Protein AF-A0A0A9G7K7-F1 (afdb_monomer_lite)

Secondary structure (DSSP, 8-state):
-EEEEEEESSPPPTT-S---S--EEEEEEEEEEEEE-TT-EEEEETTTEEEEES-SEEEEEEEEEE----TTS-TTT----HHHHHHHHHHHHHTS-HHHHHHHHHHHHHHHHTT-----S----S--TT----------HHHHHHHTTTS--HHHHHHHHHHHHHHHHHH--TTSGGG--S----TTSSSSSSS---

pLDDT: mean 78.79, std 21.64, range [31.09, 97.94]

Radius of gyration: 24.76 Å; chains: 1; 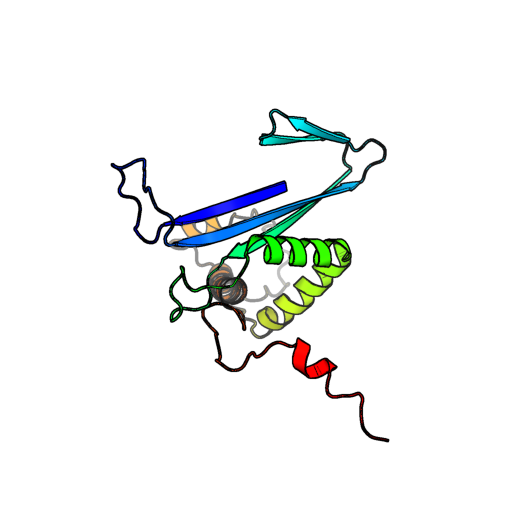bounding box: 72×66×53 Å

Organism: Arundo donax (NCBI:txid35708)

Structure (mmCIF, N/CA/C/O backbone):
data_AF-A0A0A9G7K7-F1
#
_entry.id   AF-A0A0A9G7K7-F1
#
loop_
_atom_site.group_PDB
_atom_site.id
_atom_site.type_symbol
_atom_site.label_atom_id
_atom_site.label_alt_id
_atom_site.label_comp_id
_atom_site.label_asym_id
_atom_site.label_entity_id
_atom_site.label_seq_id
_atom_site.pdbx_PDB_ins_code
_atom_site.Cartn_x
_atom_site.Cartn_y
_atom_site.Cartn_z
_atom_site.occupancy
_atom_site.B_iso_or_equiv
_atom_site.auth_seq_id
_atom_site.auth_comp_id
_atom_site.auth_asym_id
_atom_site.auth_atom_id
_atom_site.pdbx_PDB_model_num
ATOM 1 N N . MET A 1 1 ? 9.485 5.117 -15.801 1.00 77.81 1 MET A N 1
ATOM 2 C CA . MET A 1 1 ? 10.389 6.094 -15.145 1.00 77.81 1 MET A CA 1
ATOM 3 C C . MET A 1 1 ? 10.927 5.450 -13.879 1.00 77.81 1 MET A C 1
ATOM 5 O O . MET A 1 1 ? 10.185 4.690 -13.263 1.00 77.81 1 MET A O 1
ATOM 9 N N . ILE A 1 2 ? 12.184 5.716 -13.533 1.00 87.31 2 ILE A N 1
ATOM 10 C CA . ILE A 1 2 ? 12.845 5.189 -12.334 1.00 87.31 2 ILE A CA 1
ATOM 11 C C . ILE A 1 2 ? 13.352 6.384 -11.529 1.00 87.31 2 ILE A C 1
ATOM 13 O O . ILE A 1 2 ? 13.854 7.343 -12.112 1.00 87.31 2 ILE A O 1
ATOM 17 N N . MET A 1 3 ? 13.176 6.327 -10.217 1.00 89.38 3 MET A N 1
ATOM 18 C CA . MET A 1 3 ? 13.778 7.226 -9.244 1.00 89.38 3 MET A CA 1
ATOM 19 C C . MET A 1 3 ? 14.819 6.427 -8.468 1.00 89.38 3 MET A C 1
ATOM 21 O O . MET A 1 3 ? 14.530 5.315 -8.037 1.00 89.38 3 MET A O 1
ATOM 25 N N . GLU A 1 4 ? 16.007 6.989 -8.290 1.00 91.94 4 GLU A N 1
ATOM 26 C CA . GLU A 1 4 ? 17.113 6.367 -7.564 1.00 91.94 4 GLU A CA 1
ATOM 27 C C . GLU A 1 4 ? 17.639 7.360 -6.533 1.00 91.94 4 GLU A C 1
ATOM 29 O O . GLU A 1 4 ? 17.581 8.574 -6.739 1.00 91.94 4 GLU A O 1
ATOM 34 N N . GLY A 1 5 ? 18.153 6.847 -5.424 1.00 88.69 5 GLY A N 1
ATOM 35 C CA . GLY A 1 5 ? 18.768 7.673 -4.402 1.00 88.69 5 GLY A CA 1
ATOM 36 C C . GLY A 1 5 ? 19.569 6.849 -3.410 1.00 88.69 5 GLY A C 1
ATOM 37 O O . GLY A 1 5 ? 19.603 5.620 -3.460 1.00 88.69 5 GLY A O 1
ATOM 38 N N . THR A 1 6 ? 20.257 7.545 -2.512 1.00 88.44 6 THR A N 1
ATOM 39 C CA . THR A 1 6 ? 20.998 6.930 -1.409 1.00 88.44 6 THR A CA 1
ATOM 40 C C . THR A 1 6 ? 20.598 7.623 -0.119 1.00 88.44 6 THR A C 1
ATOM 42 O O . THR A 1 6 ? 20.678 8.846 -0.019 1.00 88.44 6 THR A O 1
ATOM 45 N N . CYS A 1 7 ? 20.149 6.847 0.861 1.00 85.06 7 CYS A N 1
ATOM 46 C CA . CYS A 1 7 ? 19.937 7.322 2.219 1.00 85.06 7 CYS A CA 1
ATOM 47 C C . CYS A 1 7 ? 21.301 7.392 2.915 1.00 85.06 7 CYS A C 1
ATOM 49 O O . CYS A 1 7 ? 21.931 6.344 3.065 1.00 85.06 7 CYS A O 1
ATOM 51 N N . PRO A 1 8 ? 21.778 8.579 3.327 1.00 80.81 8 PRO A N 1
ATOM 52 C CA . PRO A 1 8 ? 23.077 8.705 3.974 1.00 80.81 8 PRO A CA 1
ATOM 53 C C . PRO A 1 8 ? 23.091 7.967 5.318 1.00 80.81 8 PRO A C 1
ATOM 55 O O . PRO A 1 8 ? 22.095 7.941 6.039 1.00 80.81 8 PRO A O 1
ATOM 58 N N . SER A 1 9 ? 24.239 7.382 5.663 1.00 69.44 9 SER A N 1
ATOM 59 C CA . SER A 1 9 ? 24.476 6.718 6.957 1.00 69.44 9 SER A CA 1
ATOM 60 C C . SER A 1 9 ? 24.357 7.662 8.156 1.00 69.44 9 SER A C 1
ATOM 62 O O . SER A 1 9 ? 24.043 7.223 9.260 1.00 69.44 9 SER A O 1
ATOM 64 N N . GLN A 1 10 ? 24.579 8.959 7.947 1.00 70.38 10 GLN A N 1
ATOM 65 C CA . GLN A 1 10 ? 24.392 9.990 8.958 1.00 70.38 10 GLN A CA 1
ATOM 66 C C . GLN A 1 10 ? 23.113 10.770 8.674 1.00 70.38 10 GLN A C 1
ATOM 68 O O . GLN A 1 10 ? 22.842 11.158 7.536 1.00 70.38 10 GLN A O 1
ATOM 73 N N . ARG A 1 11 ? 22.330 11.032 9.726 1.00 66.44 11 ARG A N 1
ATOM 74 C CA . ARG A 1 11 ? 21.148 11.889 9.627 1.00 66.44 11 ARG A CA 1
ATOM 75 C C . ARG A 1 11 ? 21.596 13.289 9.183 1.00 66.44 11 ARG A C 1
ATOM 77 O O . ARG A 1 11 ? 22.405 13.887 9.895 1.00 66.44 11 ARG A O 1
ATOM 84 N N . PRO A 1 12 ? 21.072 13.835 8.072 1.00 60.75 12 PRO A N 1
ATOM 85 C CA . PRO A 1 12 ? 21.389 15.199 7.674 1.00 60.75 12 PRO A CA 1
ATOM 86 C C . PRO A 1 12 ? 21.006 16.158 8.804 1.00 60.75 12 PRO A C 1
ATOM 88 O O . PRO A 1 12 ? 19.874 16.130 9.294 1.00 60.75 12 PRO A O 1
ATOM 91 N N . THR A 1 13 ? 21.952 16.980 9.255 1.00 59.62 13 THR A N 1
ATOM 92 C CA . THR A 1 13 ? 21.635 18.079 10.171 1.00 59.62 13 THR A CA 1
ATOM 93 C C . THR A 1 13 ? 21.066 19.235 9.353 1.00 59.62 13 THR A C 1
ATOM 95 O O . THR A 1 13 ? 21.497 19.469 8.227 1.00 59.62 13 THR A O 1
ATOM 98 N N . LEU A 1 14 ? 20.110 19.987 9.910 1.00 58.19 14 LEU A N 1
ATOM 99 C CA . LEU A 1 14 ? 19.403 21.090 9.229 1.00 58.19 14 LEU A CA 1
ATOM 100 C C . LEU A 1 14 ? 20.315 22.237 8.718 1.00 58.19 14 LEU A C 1
ATOM 102 O O . LEU A 1 14 ? 19.804 23.219 8.194 1.00 58.19 14 LEU A O 1
ATOM 106 N N . LYS A 1 15 ? 21.643 22.158 8.898 1.00 54.34 15 LYS A N 1
ATOM 107 C CA . LYS A 1 15 ? 22.620 23.213 8.577 1.00 54.34 15 LYS A CA 1
ATOM 108 C C . LYS A 1 15 ? 23.713 22.815 7.577 1.00 54.34 15 LYS A C 1
ATOM 110 O O . LYS A 1 15 ? 24.582 23.640 7.312 1.00 54.34 15 LYS A O 1
ATOM 115 N N . GLN A 1 16 ? 23.699 21.607 7.017 1.00 51.50 16 GLN A N 1
ATOM 116 C CA . GLN A 1 16 ? 24.646 21.234 5.962 1.00 51.50 16 GLN A CA 1
ATOM 117 C C . GLN A 1 16 ? 23.926 20.627 4.760 1.00 51.50 16 GLN A C 1
ATOM 119 O O . GLN A 1 16 ? 23.599 19.442 4.744 1.00 51.50 16 GLN A O 1
ATOM 124 N N . ASP A 1 17 ? 23.743 21.456 3.732 1.00 49.53 17 ASP A N 1
ATOM 125 C CA . ASP A 1 17 ? 23.621 20.980 2.360 1.00 49.53 17 ASP A CA 1
ATOM 126 C C . ASP A 1 17 ? 25.002 20.498 1.913 1.00 49.53 17 ASP A C 1
ATOM 128 O O . ASP A 1 17 ? 25.931 21.287 1.746 1.00 49.53 17 ASP A O 1
ATOM 132 N N . GLY A 1 18 ? 25.144 19.183 1.763 1.00 51.69 18 GLY A N 1
ATOM 133 C CA . GLY A 1 18 ? 26.350 18.576 1.206 1.00 51.69 18 GLY A CA 1
ATOM 134 C C . GLY A 1 18 ? 26.937 17.459 2.057 1.00 51.69 18 GLY A C 1
ATOM 135 O O . GLY A 1 18 ? 28.091 17.535 2.469 1.00 51.69 18 GLY A O 1
ATOM 136 N N . ALA A 1 19 ? 26.185 16.375 2.261 1.00 45.75 19 ALA A N 1
ATOM 137 C CA . ALA A 1 19 ? 26.796 15.097 2.616 1.00 45.75 19 ALA A CA 1
ATOM 138 C C . ALA A 1 19 ? 27.491 14.523 1.368 1.00 45.75 19 ALA A C 1
ATOM 140 O O . ALA A 1 19 ? 26.906 13.775 0.585 1.00 45.75 19 ALA A O 1
ATOM 141 N N . SER A 1 20 ? 28.738 14.938 1.153 1.00 47.97 20 SER A N 1
ATOM 142 C CA . SER A 1 20 ? 29.645 14.317 0.190 1.00 47.97 20 SER A CA 1
ATOM 143 C C . SER A 1 20 ? 30.079 12.945 0.717 1.00 47.97 20 SER A C 1
ATOM 145 O O . SER A 1 20 ? 30.589 12.854 1.831 1.00 47.97 20 SER A O 1
ATOM 147 N N . GLY A 1 21 ? 29.891 11.888 -0.082 1.00 52.34 21 GLY A N 1
ATOM 148 C CA . GLY A 1 21 ? 30.570 10.600 0.121 1.00 52.34 21 GLY A CA 1
ATOM 149 C C . GLY A 1 21 ? 29.703 9.412 0.557 1.00 52.34 21 GLY A C 1
ATOM 150 O O . GLY A 1 21 ? 29.847 8.905 1.660 1.00 52.34 21 GLY A O 1
ATOM 151 N N . ALA A 1 22 ? 28.832 8.942 -0.340 1.00 58.91 22 ALA A N 1
ATOM 152 C CA . ALA A 1 22 ? 28.686 7.531 -0.742 1.00 58.91 22 ALA A CA 1
ATOM 153 C C . ALA A 1 22 ? 28.753 6.386 0.306 1.00 58.91 22 ALA A C 1
ATOM 155 O O . ALA A 1 22 ? 29.226 5.304 -0.030 1.00 58.91 22 ALA A O 1
ATOM 156 N N . ALA A 1 23 ? 28.240 6.551 1.526 1.00 69.75 23 ALA A N 1
ATOM 157 C CA . ALA A 1 23 ? 28.072 5.438 2.465 1.00 69.75 23 ALA A CA 1
ATOM 158 C C . ALA A 1 23 ? 26.659 5.424 3.048 1.00 69.75 23 ALA A C 1
ATOM 160 O O . ALA A 1 23 ? 26.319 6.245 3.903 1.00 69.75 23 ALA A O 1
ATOM 161 N N . GLY A 1 24 ? 25.818 4.512 2.562 1.00 83.44 24 GLY A N 1
ATOM 162 C CA . GLY A 1 24 ? 24.440 4.385 3.013 1.00 83.44 24 GLY A CA 1
ATOM 163 C C . GLY A 1 24 ? 23.597 3.451 2.148 1.00 83.44 24 GLY A C 1
ATOM 164 O O . GLY A 1 24 ? 24.072 2.904 1.154 1.00 83.44 24 GLY A O 1
ATOM 165 N N . ILE A 1 25 ? 22.341 3.252 2.545 1.00 90.00 25 ILE A N 1
ATOM 166 C CA . ILE A 1 25 ? 21.419 2.346 1.854 1.00 90.00 25 ILE A CA 1
ATOM 167 C C . ILE A 1 25 ? 20.969 2.991 0.544 1.00 90.00 25 ILE A C 1
ATOM 169 O O . ILE A 1 25 ? 20.374 4.071 0.539 1.00 90.00 25 ILE A O 1
ATOM 173 N N . LYS A 1 26 ? 21.224 2.321 -0.577 1.00 93.56 26 LYS A N 1
ATOM 174 C CA . LYS A 1 26 ? 20.703 2.717 -1.886 1.00 93.56 26 LYS A CA 1
ATOM 175 C C . LYS A 1 26 ? 19.233 2.325 -1.975 1.00 93.56 26 LYS A C 1
ATOM 177 O O . LYS A 1 26 ? 18.826 1.307 -1.420 1.00 93.56 26 LYS A O 1
ATOM 182 N N . PHE A 1 27 ? 18.438 3.096 -2.700 1.00 94.69 27 PHE A N 1
ATOM 183 C CA . PHE A 1 27 ? 17.051 2.758 -2.991 1.00 94.69 27 PHE A CA 1
ATOM 184 C C . PHE A 1 27 ? 16.700 3.107 -4.430 1.00 94.69 27 PHE A C 1
ATOM 186 O O . PHE A 1 27 ? 17.271 4.020 -5.031 1.00 94.69 27 PHE A O 1
ATOM 193 N N . ALA A 1 28 ? 15.727 2.384 -4.969 1.00 96.62 28 ALA A N 1
ATOM 194 C CA . ALA A 1 28 ? 15.137 2.686 -6.256 1.00 96.62 28 ALA A CA 1
ATOM 195 C C . ALA A 1 28 ? 13.628 2.464 -6.206 1.00 96.62 28 ALA A C 1
ATOM 197 O O . ALA A 1 28 ? 13.143 1.537 -5.559 1.00 96.62 28 ALA A O 1
ATOM 198 N N . ALA A 1 29 ? 12.892 3.307 -6.921 1.00 96.06 29 ALA A N 1
ATOM 199 C CA . ALA A 1 29 ? 11.474 3.140 -7.177 1.00 96.06 29 ALA A CA 1
ATOM 200 C C . ALA A 1 29 ? 11.224 3.191 -8.684 1.00 96.06 29 ALA A C 1
ATOM 202 O O . ALA A 1 29 ? 11.600 4.149 -9.362 1.00 96.06 29 ALA A O 1
ATOM 203 N N . ALA A 1 30 ? 10.574 2.167 -9.224 1.00 95.31 30 ALA A N 1
ATOM 204 C CA . ALA A 1 30 ? 10.197 2.101 -10.623 1.00 95.31 30 ALA A CA 1
ATOM 205 C C . ALA A 1 30 ? 8.682 2.262 -10.755 1.00 95.31 30 ALA A C 1
ATOM 207 O O . ALA A 1 30 ? 7.901 1.695 -9.991 1.00 95.31 30 ALA A O 1
ATOM 208 N N . ARG A 1 31 ? 8.255 3.041 -11.753 1.00 93.19 31 ARG A N 1
ATOM 209 C CA . ARG A 1 31 ? 6.834 3.213 -12.067 1.00 93.19 31 ARG A CA 1
ATOM 210 C C . ARG A 1 31 ? 6.509 2.891 -13.514 1.00 93.19 31 ARG A C 1
ATOM 212 O O . ARG A 1 31 ? 7.270 3.239 -14.429 1.00 93.19 31 ARG A O 1
ATOM 219 N N . SER A 1 32 ? 5.333 2.304 -13.717 1.00 91.94 32 SER A N 1
ATOM 220 C CA . SER A 1 32 ? 4.707 2.149 -15.031 1.00 91.94 32 SER A CA 1
ATOM 221 C C . SER A 1 32 ? 3.258 2.606 -15.010 1.00 91.94 32 SER A C 1
ATOM 223 O O . SER A 1 32 ? 2.596 2.536 -13.977 1.00 91.94 32 SER A O 1
ATOM 225 N N . LEU A 1 33 ? 2.805 3.069 -16.167 1.00 91.06 33 LEU A N 1
ATOM 226 C CA . LEU A 1 33 ? 1.460 3.554 -16.395 1.00 91.06 33 LEU A CA 1
ATOM 227 C C . LEU A 1 33 ? 0.840 2.712 -17.506 1.00 91.06 33 LEU A C 1
ATOM 229 O O . LEU A 1 33 ? 1.449 2.557 -18.563 1.00 91.06 33 LEU A O 1
ATOM 233 N N . GLN A 1 34 ? -0.339 2.164 -17.251 1.00 91.06 34 GLN A N 1
ATOM 234 C CA . GLN A 1 34 ? -1.217 1.600 -18.271 1.00 91.06 34 GLN A CA 1
ATOM 235 C C . GLN A 1 34 ? -2.485 2.451 -18.292 1.00 91.06 34 GLN A C 1
ATOM 237 O O . GLN A 1 34 ? -2.919 2.932 -17.248 1.00 91.06 34 GLN A O 1
ATOM 242 N N . MET A 1 35 ? -3.054 2.662 -19.466 1.00 92.56 35 MET A N 1
ATOM 243 C CA . MET A 1 35 ? -4.282 3.428 -19.639 1.00 92.56 35 MET A CA 1
ATOM 244 C C . MET A 1 35 ? -5.120 2.792 -20.735 1.00 92.56 35 MET A C 1
ATOM 246 O O . MET A 1 35 ? -4.579 2.087 -21.590 1.00 92.56 35 MET A O 1
ATOM 250 N N . GLY A 1 36 ? -6.421 3.042 -20.695 1.00 90.94 36 GLY A N 1
ATOM 251 C CA . GLY A 1 36 ? -7.341 2.660 -21.756 1.00 90.94 36 GLY A CA 1
ATOM 252 C C . GLY A 1 36 ? -8.282 3.802 -22.106 1.00 90.94 36 GLY A C 1
ATOM 253 O O . GLY A 1 36 ? -8.471 4.725 -21.317 1.00 90.94 36 GLY A O 1
ATOM 254 N N . GLY A 1 37 ? -8.827 3.720 -23.312 1.00 89.19 37 GLY A N 1
ATOM 255 C CA . GLY A 1 37 ? -9.643 4.749 -23.949 1.00 89.19 37 GLY A CA 1
ATOM 256 C C . GLY A 1 37 ? -9.218 4.907 -25.404 1.00 89.19 37 GLY A C 1
ATOM 257 O O . GLY A 1 37 ? -8.030 4.818 -25.715 1.00 89.19 37 GLY A O 1
ATOM 258 N N . ALA A 1 38 ? -10.178 5.084 -26.312 1.00 88.50 38 ALA A N 1
ATOM 259 C CA . ALA A 1 38 ? -9.909 5.127 -27.754 1.00 88.50 38 ALA A CA 1
ATOM 260 C C . ALA A 1 38 ? -8.997 6.300 -28.160 1.00 88.50 38 ALA A C 1
ATOM 262 O O . ALA A 1 38 ? -8.237 6.195 -29.119 1.00 88.50 38 ALA A O 1
ATOM 263 N N . THR A 1 39 ? -9.065 7.400 -27.411 1.00 91.94 39 THR A N 1
ATOM 264 C CA . THR A 1 39 ? -8.303 8.637 -27.629 1.00 91.94 39 THR A CA 1
ATOM 265 C C . THR A 1 39 ? -7.290 8.907 -26.515 1.00 91.94 39 THR A C 1
ATOM 267 O O . THR A 1 39 ? -6.712 9.991 -26.468 1.00 91.94 39 THR A O 1
ATOM 270 N N . ALA A 1 40 ? -7.049 7.930 -25.632 1.00 90.81 40 ALA A N 1
ATOM 271 C CA . ALA A 1 40 ? -6.169 8.098 -24.484 1.00 90.81 40 ALA A CA 1
ATOM 272 C C . ALA A 1 40 ? -4.747 8.454 -24.935 1.00 90.81 40 ALA A C 1
ATOM 274 O O . ALA A 1 40 ? -4.118 7.731 -25.713 1.00 90.81 40 ALA A O 1
ATOM 275 N N . SER A 1 41 ? -4.221 9.560 -24.417 1.00 89.94 41 SER A N 1
ATOM 276 C CA . SER A 1 41 ? -2.879 10.030 -24.742 1.00 89.94 41 SER A CA 1
ATOM 277 C C . SER A 1 41 ? -2.111 10.447 -23.492 1.00 89.94 41 SER A C 1
ATOM 279 O O . SER A 1 41 ? -2.673 10.789 -22.451 1.00 89.94 41 SER A O 1
ATOM 281 N N . THR A 1 42 ? -0.782 10.375 -23.580 1.00 89.94 42 THR A N 1
ATOM 282 C CA . THR A 1 42 ? 0.118 10.762 -22.493 1.00 89.94 42 THR A CA 1
ATOM 283 C C . THR A 1 42 ? 1.165 11.736 -23.000 1.00 89.94 42 THR A C 1
ATOM 285 O O . THR A 1 42 ? 1.902 11.437 -23.936 1.00 89.94 42 THR A O 1
ATOM 288 N N . THR A 1 43 ? 1.299 12.870 -22.318 1.00 89.00 43 THR A N 1
ATOM 289 C CA . THR A 1 43 ? 2.314 13.883 -22.615 1.00 89.00 43 THR A CA 1
ATOM 290 C C . THR A 1 43 ? 3.231 14.060 -21.413 1.00 89.00 43 THR A C 1
ATOM 292 O O . THR A 1 43 ? 2.782 14.293 -20.290 1.00 89.00 43 THR A O 1
ATOM 295 N N . VAL A 1 44 ? 4.543 13.957 -21.626 1.00 85.56 44 VAL A N 1
ATOM 296 C CA . VAL A 1 44 ? 5.532 14.275 -20.589 1.00 85.56 44 VAL A CA 1
ATOM 297 C C . VAL A 1 44 ? 5.832 15.769 -20.655 1.00 85.56 44 VAL A C 1
ATOM 299 O O . VAL A 1 44 ? 6.316 16.266 -21.666 1.00 85.56 44 VAL A O 1
ATOM 302 N N . LEU A 1 45 ? 5.546 16.485 -19.571 1.00 84.56 45 LEU A N 1
ATOM 303 C CA . LEU A 1 45 ? 5.777 17.921 -19.443 1.00 84.56 45 LEU A CA 1
ATOM 304 C C . LEU A 1 45 ? 7.044 18.166 -18.614 1.00 84.56 45 LEU A C 1
ATOM 306 O O . LEU A 1 45 ? 7.161 17.694 -17.476 1.00 84.56 45 LEU A O 1
ATOM 310 N N . ASN A 1 46 ? 7.982 18.933 -19.176 1.00 81.06 46 ASN A N 1
ATOM 311 C CA . ASN A 1 46 ? 9.213 19.399 -18.521 1.00 81.06 46 ASN A CA 1
ATOM 312 C C . ASN A 1 46 ? 10.038 18.282 -17.850 1.00 81.06 46 ASN A C 1
ATOM 314 O O . ASN A 1 46 ? 10.656 18.508 -16.815 1.00 81.06 46 ASN A O 1
ATOM 318 N N . ASN A 1 47 ? 9.997 17.056 -18.386 1.00 75.19 47 ASN A N 1
ATOM 319 C CA . ASN A 1 47 ? 10.663 15.858 -17.847 1.00 75.19 47 ASN A CA 1
ATOM 320 C C . ASN A 1 47 ? 10.340 15.504 -16.378 1.00 75.19 47 ASN A C 1
ATOM 322 O O . ASN A 1 47 ? 10.979 14.626 -15.800 1.00 75.19 47 ASN A O 1
ATOM 326 N N . GLN A 1 48 ? 9.333 16.138 -15.773 1.00 77.38 48 GLN A N 1
ATOM 327 C CA . GLN A 1 48 ? 8.992 15.978 -14.352 1.00 77.38 48 GLN A CA 1
ATOM 328 C C . GLN A 1 48 ? 7.517 15.643 -14.137 1.00 77.38 48 GLN A C 1
ATOM 330 O O . GLN A 1 48 ? 7.172 14.934 -13.189 1.00 77.38 48 GLN A O 1
ATOM 335 N N . LYS A 1 49 ? 6.638 16.115 -15.025 1.00 83.81 49 LYS A N 1
ATOM 336 C CA . LYS A 1 49 ? 5.193 15.909 -14.940 1.00 83.81 49 LYS A CA 1
ATOM 337 C C . LYS A 1 49 ? 4.726 15.018 -16.083 1.00 83.81 49 LYS A C 1
ATOM 339 O O . LYS A 1 49 ? 5.282 15.038 -17.176 1.00 83.81 49 LYS A O 1
ATOM 344 N N . MET A 1 50 ? 3.702 14.224 -15.818 1.00 86.19 50 MET A N 1
ATOM 345 C CA . MET A 1 50 ? 3.038 13.396 -16.816 1.00 86.19 50 MET A CA 1
ATOM 346 C C . MET A 1 50 ? 1.580 13.822 -16.846 1.00 86.19 50 MET A C 1
ATOM 348 O O . MET A 1 50 ? 0.915 13.804 -15.813 1.00 86.19 50 MET A O 1
ATOM 352 N N . ARG A 1 51 ? 1.131 14.262 -18.014 1.00 90.25 51 ARG A N 1
ATOM 353 C CA . ARG A 1 51 ? -0.251 14.618 -18.295 1.00 90.25 51 ARG A CA 1
ATOM 354 C C . ARG A 1 51 ? -0.894 13.452 -19.035 1.00 90.25 51 ARG A C 1
ATOM 356 O O . ARG A 1 51 ? -0.274 12.894 -19.937 1.00 90.25 51 ARG A O 1
ATOM 363 N N . ILE A 1 52 ? -2.092 13.080 -18.607 1.00 92.06 52 ILE A N 1
ATOM 364 C CA . ILE A 1 52 ? -2.905 12.030 -19.216 1.00 92.06 52 ILE A CA 1
ATOM 365 C C . ILE A 1 52 ? -4.175 12.721 -19.697 1.00 92.06 52 ILE A C 1
ATOM 367 O O . ILE A 1 52 ? -4.822 13.397 -18.898 1.00 92.06 52 ILE A O 1
ATOM 371 N N . ASP A 1 53 ? -4.494 12.572 -20.975 1.00 93.75 53 ASP A N 1
ATOM 372 C CA . ASP A 1 53 ? -5.666 13.168 -21.610 1.00 93.75 53 ASP A CA 1
ATOM 373 C C . ASP A 1 53 ? -6.556 12.051 -22.184 1.00 93.75 53 ASP A C 1
ATOM 375 O O . ASP A 1 53 ? -6.047 11.035 -22.663 1.00 93.75 53 ASP A O 1
ATOM 379 N N . ASP A 1 54 ? -7.877 12.232 -22.091 1.00 93.56 54 ASP A N 1
ATOM 380 C CA . ASP A 1 54 ? -8.924 11.364 -22.661 1.00 93.56 54 ASP A CA 1
ATOM 381 C C . ASP A 1 54 ? -8.817 9.859 -22.331 1.00 93.56 54 ASP A C 1
ATOM 383 O O . ASP A 1 54 ? -9.150 8.997 -23.146 1.00 93.56 54 ASP A O 1
ATOM 387 N N . ALA A 1 55 ? -8.337 9.526 -21.128 1.00 95.00 55 ALA A N 1
ATOM 388 C CA . ALA A 1 55 ? -8.299 8.152 -20.629 1.00 95.00 55 ALA A CA 1
ATOM 389 C C . ALA A 1 55 ? -9.561 7.805 -19.822 1.00 95.00 55 ALA A C 1
ATOM 391 O O . ALA A 1 55 ? -9.914 8.520 -18.885 1.00 95.00 55 ALA A O 1
ATOM 392 N N . ASP A 1 56 ? -10.173 6.656 -20.116 1.00 95.44 56 ASP A N 1
ATOM 393 C CA . ASP A 1 56 ? -11.304 6.103 -19.353 1.00 95.44 56 ASP A CA 1
ATOM 394 C C . ASP A 1 56 ? -10.843 5.543 -18.003 1.00 95.44 56 ASP A C 1
ATOM 396 O O . ASP A 1 56 ? -11.553 5.576 -16.997 1.00 95.44 56 ASP A O 1
ATOM 400 N N . TRP A 1 57 ? -9.631 4.989 -17.984 1.00 93.75 57 TRP A N 1
ATOM 401 C CA . TRP A 1 57 ? -9.015 4.445 -16.786 1.00 93.75 57 TRP A CA 1
ATOM 402 C C . TRP A 1 57 ?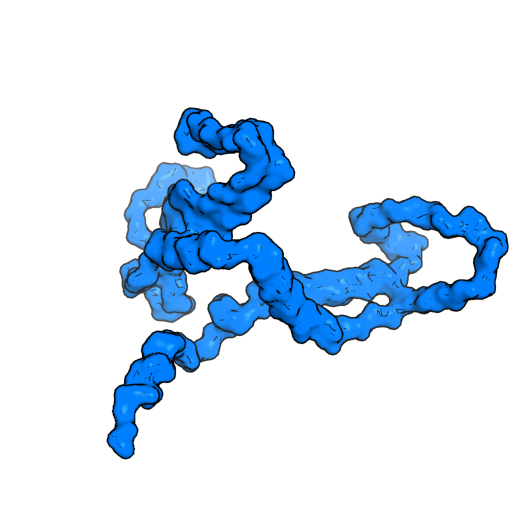 -7.498 4.515 -16.866 1.00 93.75 57 TRP A C 1
ATOM 404 O O . TRP A 1 57 ? -6.886 4.512 -17.937 1.00 93.75 57 TRP A O 1
ATOM 414 N N . VAL A 1 58 ? -6.887 4.524 -15.685 1.00 93.56 58 VAL A N 1
ATOM 415 C CA . VAL A 1 58 ? -5.443 4.563 -15.510 1.00 93.56 58 VAL A CA 1
ATOM 416 C C . VAL A 1 58 ? -5.043 3.566 -14.431 1.00 93.56 58 VAL A C 1
ATOM 418 O O . VAL A 1 58 ? -5.601 3.549 -13.338 1.00 93.56 58 VAL A O 1
ATOM 421 N N . LEU A 1 59 ? -4.036 2.752 -14.728 1.00 93.38 59 LEU A N 1
ATOM 422 C CA . LEU A 1 59 ? -3.403 1.838 -13.793 1.00 93.38 59 LEU A CA 1
ATOM 423 C C . LEU A 1 59 ? -1.950 2.255 -13.573 1.00 93.38 59 LEU A C 1
ATOM 425 O O . LEU A 1 59 ? -1.077 2.042 -14.419 1.00 93.38 59 LEU A O 1
ATOM 429 N N . LEU A 1 60 ? -1.700 2.837 -12.402 1.00 93.38 60 LEU A N 1
ATOM 430 C CA . LEU A 1 60 ? -0.366 3.180 -11.934 1.00 93.38 60 LEU A CA 1
ATOM 431 C C . LEU A 1 60 ? 0.210 2.016 -11.126 1.00 93.38 60 LEU A C 1
ATOM 433 O O . LEU A 1 60 ? -0.363 1.597 -10.123 1.00 93.38 60 LEU A O 1
ATOM 437 N N . ARG A 1 61 ? 1.373 1.518 -11.544 1.00 94.69 61 ARG A N 1
ATOM 438 C CA . ARG A 1 61 ? 2.129 0.498 -10.808 1.00 94.69 61 ARG A CA 1
ATOM 439 C C . ARG A 1 61 ? 3.407 1.115 -10.288 1.00 94.69 61 ARG A C 1
ATOM 441 O O . ARG A 1 61 ? 4.148 1.720 -11.067 1.00 94.69 61 ARG A O 1
ATOM 448 N N . VAL A 1 62 ? 3.657 0.924 -9.001 1.00 95.50 62 VAL A N 1
ATOM 449 C CA . VAL A 1 62 ? 4.847 1.412 -8.310 1.00 95.50 62 VAL A CA 1
ATOM 450 C C . VAL A 1 62 ? 5.497 0.235 -7.603 1.00 95.50 62 VAL A C 1
ATOM 452 O O . VAL A 1 62 ? 4.837 -0.484 -6.858 1.00 95.50 62 VAL A O 1
ATOM 455 N N . THR A 1 63 ? 6.783 0.040 -7.852 1.00 96.38 63 THR A N 1
ATOM 456 C CA . THR A 1 63 ? 7.625 -0.925 -7.147 1.00 96.38 63 THR A CA 1
ATOM 457 C C . THR A 1 63 ? 8.811 -0.188 -6.558 1.00 96.38 63 THR A C 1
ATOM 459 O O . THR A 1 63 ? 9.278 0.797 -7.131 1.00 96.38 63 THR A O 1
ATOM 462 N N . ALA A 1 64 ? 9.287 -0.641 -5.406 1.00 96.38 64 ALA A N 1
ATOM 463 C CA . ALA A 1 64 ? 10.446 -0.060 -4.753 1.00 96.38 64 ALA A CA 1
ATOM 464 C C . ALA A 1 64 ? 11.263 -1.144 -4.057 1.00 96.38 64 ALA A C 1
ATOM 466 O O . ALA A 1 64 ? 10.711 -2.138 -3.586 1.00 96.38 64 ALA A O 1
ATOM 467 N N . SER A 1 65 ? 12.568 -0.924 -3.990 1.00 95.75 65 SER A N 1
ATOM 468 C CA . SER A 1 65 ? 13.531 -1.802 -3.325 1.00 95.75 65 SER A CA 1
ATOM 469 C C . SER A 1 65 ? 14.705 -0.986 -2.805 1.00 95.75 65 SER A C 1
ATOM 471 O O . SER A 1 65 ? 14.964 0.135 -3.258 1.00 95.75 65 SER A O 1
ATOM 473 N N . SER A 1 66 ? 15.415 -1.551 -1.835 1.00 94.62 66 SER A N 1
ATOM 474 C CA . SER A 1 66 ? 16.615 -0.968 -1.247 1.00 94.62 66 SER A CA 1
ATOM 475 C C . SER A 1 66 ? 17.766 -1.966 -1.264 1.00 94.62 66 SER A C 1
ATOM 477 O O . SER A 1 66 ? 17.554 -3.165 -1.409 1.00 94.62 66 SER A O 1
ATOM 479 N N . SER A 1 67 ? 18.990 -1.473 -1.092 1.00 93.69 67 SER A N 1
ATOM 480 C CA . SER A 1 67 ? 20.170 -2.312 -0.889 1.00 93.69 67 SER A CA 1
ATOM 481 C C . SER A 1 67 ? 20.300 -2.799 0.563 1.00 93.69 67 SER A C 1
ATOM 483 O O . SER A 1 67 ? 21.407 -3.080 1.015 1.00 93.69 67 SER A O 1
ATOM 485 N N . PHE A 1 68 ? 19.211 -2.827 1.337 1.00 91.50 68 PHE A N 1
ATOM 486 C CA . PHE A 1 68 ? 19.233 -3.297 2.721 1.00 91.50 68 PHE A CA 1
ATOM 487 C C . PHE A 1 68 ? 19.275 -4.823 2.760 1.00 91.50 68 PHE A C 1
ATOM 489 O O . PHE A 1 68 ? 18.292 -5.476 2.426 1.00 91.50 68 PHE A O 1
ATOM 496 N N . ASP A 1 69 ? 20.406 -5.363 3.206 1.00 90.19 69 ASP A N 1
ATOM 497 C CA . ASP A 1 69 ? 20.679 -6.801 3.287 1.00 90.19 69 ASP A CA 1
ATOM 498 C C . ASP A 1 69 ? 20.672 -7.284 4.749 1.00 90.19 69 ASP A C 1
ATOM 500 O O . ASP A 1 69 ? 21.573 -7.955 5.242 1.00 90.19 69 ASP A O 1
ATOM 504 N N . GLY A 1 70 ? 19.659 -6.850 5.498 1.00 86.88 70 GLY A N 1
ATOM 505 C CA . GLY A 1 70 ? 19.515 -7.177 6.912 1.00 86.88 70 GLY A CA 1
ATOM 506 C C . GLY A 1 70 ? 20.335 -6.291 7.863 1.00 86.88 70 GLY A C 1
ATOM 507 O O . GLY A 1 70 ? 21.149 -5.466 7.449 1.00 86.88 70 GLY A O 1
ATOM 508 N N . PRO A 1 71 ? 20.096 -6.429 9.180 1.00 86.19 71 PRO A N 1
ATOM 509 C CA . PRO A 1 71 ? 20.647 -5.520 10.187 1.00 86.19 71 PRO A CA 1
ATOM 510 C C . PRO A 1 71 ? 22.134 -5.753 10.491 1.00 86.19 71 PRO A C 1
ATOM 512 O O . PRO A 1 71 ? 22.762 -4.901 11.114 1.00 86.19 71 PRO A O 1
ATOM 515 N N . PHE A 1 72 ? 22.692 -6.895 10.080 1.00 86.38 72 PHE A N 1
ATOM 516 C CA . PHE A 1 72 ? 24.072 -7.295 10.382 1.00 86.38 72 PHE A CA 1
ATOM 517 C C . PHE A 1 72 ? 25.034 -7.129 9.197 1.00 86.38 72 PHE A C 1
ATOM 519 O O . PHE A 1 72 ? 26.210 -7.462 9.321 1.00 86.38 72 PHE A O 1
ATOM 526 N N . VAL A 1 73 ? 24.554 -6.611 8.062 1.00 87.12 73 VAL A N 1
ATOM 527 C CA . VAL A 1 73 ? 25.372 -6.333 6.876 1.00 87.12 73 VAL A CA 1
ATOM 528 C C . VAL A 1 73 ? 25.608 -4.831 6.780 1.00 87.12 73 VAL A C 1
ATOM 530 O O . VAL A 1 73 ? 24.676 -4.029 6.867 1.00 87.12 73 VAL A O 1
ATOM 533 N N . ASN A 1 74 ? 26.868 -4.431 6.603 1.00 86.19 74 ASN A N 1
ATOM 534 C CA . ASN A 1 74 ? 27.186 -3.030 6.365 1.00 86.19 74 ASN A CA 1
ATOM 535 C C . ASN A 1 74 ? 26.561 -2.597 5.022 1.00 86.19 74 ASN A C 1
ATOM 537 O O . ASN A 1 74 ? 26.742 -3.300 4.027 1.00 86.19 74 ASN A O 1
ATOM 541 N N . PRO A 1 75 ? 25.870 -1.444 4.940 1.00 86.25 75 PRO A N 1
ATOM 542 C CA . PRO A 1 75 ? 25.286 -0.946 3.692 1.00 86.25 75 PRO A CA 1
ATOM 543 C C . PRO A 1 75 ? 26.239 -0.928 2.487 1.00 86.25 75 PRO A C 1
ATOM 545 O O . PRO A 1 75 ? 25.784 -1.069 1.354 1.00 86.25 75 PRO A O 1
ATOM 548 N N . LEU A 1 76 ? 27.542 -0.746 2.730 1.00 85.31 76 LEU A N 1
ATOM 549 C CA . LEU A 1 76 ? 28.580 -0.745 1.696 1.00 85.31 76 LEU A CA 1
ATOM 550 C C . LEU A 1 76 ? 28.917 -2.141 1.157 1.00 85.31 76 LEU A C 1
ATOM 552 O O . LEU A 1 76 ? 29.312 -2.256 -0.001 1.00 85.31 76 LEU A O 1
ATOM 556 N N . ASP A 1 77 ? 28.735 -3.176 1.975 1.00 87.94 77 ASP A N 1
ATOM 557 C CA . ASP A 1 77 ? 29.042 -4.569 1.634 1.00 87.94 77 ASP A CA 1
ATOM 558 C C . ASP A 1 77 ? 27.859 -5.276 0.953 1.00 87.94 77 ASP A C 1
ATOM 560 O O . ASP A 1 77 ? 27.998 -6.390 0.440 1.00 87.94 77 ASP A O 1
ATOM 564 N N . SER A 1 78 ? 26.690 -4.626 0.930 1.00 88.44 78 SER A N 1
ATOM 565 C CA . SER A 1 78 ? 25.493 -5.144 0.277 1.00 88.44 78 SER A CA 1
ATOM 566 C C . SER A 1 78 ? 25.711 -5.323 -1.223 1.00 88.44 78 SER A C 1
ATOM 568 O O . SER A 1 78 ? 26.090 -4.396 -1.945 1.00 88.44 78 SER A O 1
ATOM 570 N N . LYS A 1 79 ? 25.405 -6.529 -1.705 1.00 90.88 79 LYS A N 1
ATOM 571 C CA . LYS A 1 79 ? 25.463 -6.892 -3.130 1.00 90.88 79 LYS A CA 1
ATOM 572 C C . LYS A 1 79 ? 24.121 -6.715 -3.840 1.00 90.88 79 LYS A C 1
ATOM 574 O O . LYS A 1 79 ? 24.014 -7.031 -5.023 1.00 90.88 79 LYS A O 1
ATOM 579 N N . LEU A 1 80 ? 23.101 -6.240 -3.125 1.00 92.50 80 LEU A N 1
ATOM 580 C CA . LEU A 1 80 ? 21.764 -6.042 -3.670 1.00 92.50 80 LEU A CA 1
ATOM 581 C C . LEU A 1 80 ? 21.739 -4.837 -4.614 1.00 92.50 80 LEU A C 1
ATOM 583 O O . LEU A 1 80 ? 22.229 -3.754 -4.281 1.00 92.50 80 LEU A O 1
ATOM 587 N N . ASP A 1 81 ? 21.115 -5.020 -5.777 1.00 94.38 81 ASP A N 1
ATOM 588 C CA . ASP A 1 81 ? 20.875 -3.949 -6.740 1.00 94.38 81 ASP A CA 1
ATOM 589 C C . ASP A 1 81 ? 19.398 -3.521 -6.698 1.00 94.38 81 ASP A C 1
ATOM 591 O O . ASP A 1 81 ? 18.551 -4.118 -7.378 1.00 94.38 81 ASP A O 1
ATOM 595 N N . PRO A 1 82 ? 19.066 -2.447 -5.952 1.00 94.62 82 PRO A N 1
ATOM 596 C CA . PRO A 1 82 ? 17.688 -2.008 -5.814 1.00 94.62 82 PRO A CA 1
ATOM 597 C C . PRO A 1 82 ? 17.056 -1.608 -7.148 1.00 94.62 82 PRO A C 1
ATOM 599 O O . PRO A 1 82 ? 15.844 -1.743 -7.293 1.00 94.62 82 PRO A O 1
ATOM 602 N N . LYS A 1 83 ? 17.821 -1.129 -8.136 1.00 95.44 83 LYS A N 1
ATOM 603 C CA . LYS A 1 83 ? 17.264 -0.751 -9.441 1.00 95.44 83 LYS A CA 1
ATOM 604 C C . LYS A 1 83 ? 16.775 -1.984 -10.186 1.00 95.44 83 LYS A C 1
ATOM 606 O O . LYS A 1 83 ? 15.637 -2.009 -10.666 1.00 95.44 83 LYS A O 1
ATOM 611 N N . SER A 1 84 ? 17.641 -2.989 -10.282 1.00 95.75 84 SER A N 1
ATOM 612 C CA . SER A 1 84 ? 17.332 -4.243 -10.965 1.00 95.75 84 SER A CA 1
ATOM 613 C C . SER A 1 84 ? 16.164 -4.962 -10.292 1.00 95.75 84 SER A C 1
ATOM 615 O O . SER A 1 84 ? 15.252 -5.411 -10.987 1.00 95.75 84 SER A O 1
ATOM 617 N N . ASP A 1 85 ? 16.105 -4.973 -8.958 1.00 95.50 85 ASP A N 1
ATOM 618 C CA . ASP A 1 85 ? 15.004 -5.589 -8.208 1.00 95.50 85 ASP A CA 1
ATOM 619 C C . ASP A 1 85 ? 13.657 -4.882 -8.408 1.00 95.50 85 ASP A C 1
ATOM 621 O O . ASP A 1 85 ? 12.638 -5.538 -8.675 1.00 95.50 85 ASP A O 1
ATOM 625 N N . ALA A 1 86 ? 13.638 -3.545 -8.364 1.00 96.19 86 ALA A N 1
ATOM 626 C CA . ALA A 1 86 ? 12.426 -2.764 -8.597 1.00 96.19 86 ALA A CA 1
ATOM 627 C C . ALA A 1 86 ? 11.900 -2.998 -10.018 1.00 96.19 86 ALA A C 1
ATOM 629 O O . ALA A 1 86 ? 10.698 -3.206 -10.213 1.00 96.19 86 ALA A O 1
ATOM 630 N N . LEU A 1 87 ? 12.794 -2.996 -11.013 1.00 96.00 87 LEU A N 1
ATOM 631 C CA . LEU A 1 87 ? 12.449 -3.231 -12.413 1.00 96.00 87 LEU A CA 1
ATOM 632 C C . LEU A 1 87 ? 11.975 -4.657 -12.672 1.00 96.00 87 LEU A C 1
ATOM 634 O O . LEU A 1 87 ? 10.981 -4.838 -13.376 1.00 96.00 87 LEU A O 1
ATOM 638 N N . ARG A 1 88 ? 12.644 -5.659 -12.097 1.00 95.81 88 ARG A N 1
ATOM 639 C CA . ARG A 1 88 ? 12.238 -7.065 -12.181 1.00 95.81 88 ARG A CA 1
ATOM 640 C C . ARG A 1 88 ? 10.817 -7.243 -11.655 1.00 95.81 88 ARG A C 1
ATOM 642 O O . ARG A 1 88 ? 9.962 -7.756 -12.375 1.00 95.81 88 ARG A O 1
ATOM 649 N N . THR A 1 89 ? 10.540 -6.725 -10.460 1.00 95.06 89 THR A N 1
ATOM 650 C CA . THR A 1 89 ? 9.202 -6.771 -9.848 1.00 95.06 89 THR A CA 1
ATOM 651 C C . THR A 1 89 ? 8.163 -6.061 -10.717 1.00 95.06 89 THR A C 1
ATOM 653 O O . THR A 1 89 ? 7.068 -6.579 -10.949 1.00 95.06 89 THR A O 1
ATOM 656 N N . LEU A 1 90 ? 8.512 -4.893 -11.268 1.00 95.31 90 LEU A N 1
ATOM 657 C CA . LEU A 1 90 ? 7.623 -4.142 -12.151 1.00 95.31 90 LEU A CA 1
ATOM 658 C C . LEU A 1 90 ? 7.300 -4.937 -13.419 1.00 95.31 90 LEU A C 1
ATOM 660 O O . LEU A 1 90 ? 6.134 -5.018 -13.801 1.00 95.31 90 LEU A O 1
ATOM 664 N N . ASN A 1 91 ? 8.309 -5.545 -14.044 1.00 94.25 91 ASN A N 1
ATOM 665 C CA . ASN A 1 91 ? 8.163 -6.343 -15.258 1.00 94.25 91 ASN A CA 1
ATOM 666 C C . ASN A 1 91 ? 7.289 -7.578 -15.037 1.00 94.25 91 ASN A C 1
ATOM 668 O O . ASN A 1 91 ? 6.387 -7.812 -15.835 1.00 94.25 91 ASN A O 1
ATOM 672 N N . ILE A 1 92 ? 7.479 -8.302 -13.930 1.00 93.44 92 ILE A N 1
ATOM 673 C CA . ILE A 1 92 ? 6.603 -9.421 -13.553 1.00 93.44 92 ILE A CA 1
ATOM 674 C C . ILE A 1 92 ? 5.158 -8.928 -13.405 1.00 93.44 92 ILE A C 1
ATOM 676 O O . ILE A 1 92 ? 4.235 -9.511 -13.970 1.00 93.44 92 ILE A O 1
ATOM 680 N N . SER A 1 93 ? 4.956 -7.802 -12.709 1.00 92.62 93 SER A N 1
ATOM 681 C CA . SER A 1 93 ? 3.613 -7.268 -12.466 1.00 92.62 93 SER A CA 1
ATOM 682 C C . SER A 1 93 ? 2.880 -6.846 -13.746 1.00 92.62 93 SER A C 1
ATOM 684 O O . SER A 1 93 ? 1.653 -6.914 -13.787 1.00 92.62 93 SER A O 1
ATOM 686 N N . ARG A 1 94 ? 3.599 -6.429 -14.801 1.00 90.00 94 ARG A N 1
ATOM 687 C CA . ARG A 1 94 ? 3.002 -5.954 -16.065 1.00 90.00 94 ARG A CA 1
ATOM 688 C C . ARG A 1 94 ? 2.183 -7.024 -16.779 1.00 90.00 94 ARG A C 1
ATOM 690 O O . ARG A 1 94 ? 1.214 -6.666 -17.442 1.00 90.00 94 ARG A O 1
ATOM 697 N N . ASN A 1 95 ? 2.540 -8.293 -16.595 1.00 90.00 95 ASN A N 1
ATOM 698 C CA . ASN A 1 95 ? 1.847 -9.432 -17.195 1.00 90.00 95 ASN A CA 1
ATOM 699 C C . ASN A 1 95 ? 0.584 -9.845 -16.419 1.00 90.00 95 ASN A C 1
ATOM 701 O O . ASN A 1 95 ? -0.128 -10.749 -16.846 1.00 90.00 95 ASN A O 1
ATOM 705 N N . ILE A 1 96 ? 0.294 -9.197 -15.286 1.00 92.69 96 ILE A N 1
ATOM 706 C CA . ILE A 1 96 ? -0.852 -9.503 -14.427 1.00 92.69 96 ILE A CA 1
ATOM 707 C C . ILE A 1 96 ? -1.880 -8.383 -14.559 1.00 92.69 96 ILE A C 1
ATOM 709 O O . ILE A 1 96 ? -1.576 -7.212 -14.322 1.00 92.69 96 ILE A O 1
ATOM 713 N N . THR A 1 97 ? -3.117 -8.725 -14.904 1.00 93.19 97 THR A N 1
ATOM 714 C CA . THR A 1 97 ? -4.210 -7.748 -15.029 1.00 93.19 97 THR A CA 1
ATOM 715 C C . THR A 1 97 ? -4.611 -7.161 -13.671 1.00 93.19 97 THR A C 1
ATOM 717 O O . THR A 1 97 ? -4.390 -7.765 -12.620 1.00 93.19 97 THR A O 1
ATOM 720 N N . PHE A 1 98 ? -5.259 -5.991 -13.673 1.00 94.38 98 PHE A N 1
ATOM 721 C CA . PHE A 1 98 ? -5.791 -5.393 -12.443 1.00 94.38 98 PHE A CA 1
ATOM 722 C C . PHE A 1 98 ? -6.764 -6.328 -11.710 1.00 94.38 98 PHE A C 1
ATOM 724 O O . PHE A 1 98 ? -6.692 -6.457 -10.491 1.00 94.38 98 PHE A O 1
ATOM 731 N N . SER A 1 99 ? -7.636 -7.020 -12.450 1.00 95.81 99 SER A N 1
ATOM 732 C CA . SER A 1 99 ? -8.602 -7.960 -11.868 1.00 95.81 99 SER A CA 1
ATOM 733 C C . SER A 1 99 ? -7.901 -9.105 -11.128 1.00 95.81 99 SER A C 1
ATOM 735 O O . SER A 1 99 ? -8.220 -9.387 -9.974 1.00 95.81 99 SER A O 1
ATOM 737 N N . GLN A 1 100 ? -6.868 -9.699 -11.735 1.00 96.19 100 GLN A N 1
ATOM 738 C CA . GLN A 1 100 ? -6.069 -10.751 -11.098 1.00 96.19 100 GLN A CA 1
ATOM 739 C C . GLN A 1 100 ? -5.332 -10.243 -9.853 1.00 96.19 100 GLN A C 1
ATOM 741 O O . GLN A 1 100 ? -5.370 -10.906 -8.817 1.00 96.19 100 GLN A O 1
ATOM 746 N N . LEU A 1 101 ? -4.716 -9.055 -9.921 1.00 94.31 101 LEU A N 1
ATOM 747 C CA . LEU A 1 101 ? -4.073 -8.434 -8.757 1.00 94.31 101 LEU A CA 1
ATOM 748 C C . LEU A 1 101 ? -5.067 -8.194 -7.619 1.00 94.31 101 LEU A C 1
ATOM 750 O O . LEU A 1 101 ? -4.760 -8.483 -6.466 1.00 94.31 101 LEU A O 1
ATOM 754 N N . ARG A 1 102 ? -6.268 -7.701 -7.939 1.00 96.50 102 ARG A 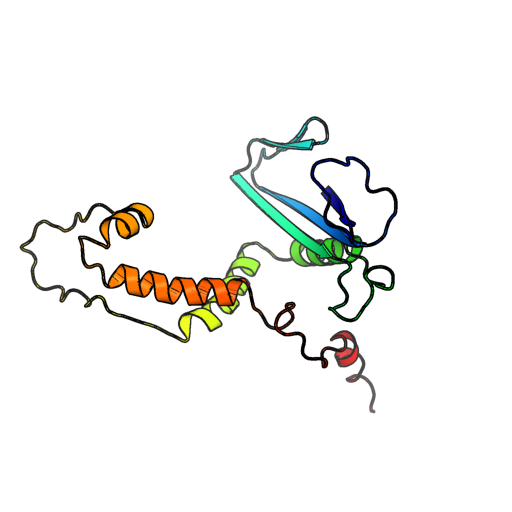N 1
ATOM 755 C CA . ARG A 1 102 ? -7.327 -7.451 -6.960 1.00 96.50 102 ARG A CA 1
ATOM 756 C C . ARG A 1 102 ? -7.784 -8.742 -6.291 1.00 96.50 102 ARG A C 1
ATOM 758 O O . ARG A 1 102 ? -7.887 -8.773 -5.070 1.00 96.50 102 ARG A O 1
ATOM 765 N N . VAL A 1 103 ? -8.042 -9.797 -7.063 1.00 97.94 103 VAL A N 1
ATOM 766 C CA . VAL A 1 103 ? -8.455 -11.100 -6.517 1.00 97.94 103 VAL A CA 1
ATOM 767 C C . VAL A 1 103 ? -7.365 -11.678 -5.615 1.00 97.94 103 VAL A C 1
ATOM 769 O O . VAL A 1 103 ? -7.666 -12.107 -4.502 1.00 97.94 103 VAL A O 1
ATOM 772 N N . ALA A 1 104 ? -6.103 -11.645 -6.054 1.00 96.31 104 ALA A N 1
ATOM 773 C CA . ALA A 1 104 ? -4.976 -12.123 -5.258 1.00 96.31 104 ALA A CA 1
ATOM 774 C C . ALA A 1 104 ? -4.818 -11.327 -3.951 1.00 96.31 104 ALA A C 1
ATOM 776 O O . ALA A 1 104 ? -4.709 -11.926 -2.883 1.00 96.31 104 ALA A O 1
ATOM 777 N N . HIS A 1 105 ? -4.881 -9.992 -4.021 1.00 96.50 105 HIS A N 1
ATOM 778 C CA . HIS A 1 105 ? -4.808 -9.114 -2.854 1.00 96.50 105 HIS A CA 1
ATOM 779 C C . HIS A 1 105 ? -5.951 -9.367 -1.865 1.00 96.50 105 HIS A C 1
ATOM 781 O O . HIS A 1 105 ? -5.703 -9.510 -0.672 1.00 96.50 105 HIS A O 1
ATOM 787 N N . LEU A 1 106 ? -7.195 -9.461 -2.350 1.00 97.44 106 LEU A N 1
ATOM 788 C CA . LEU A 1 106 ? -8.351 -9.723 -1.494 1.00 97.44 106 LEU A CA 1
ATOM 789 C C . LEU A 1 106 ? -8.234 -11.081 -0.810 1.00 97.44 106 LEU A C 1
ATOM 791 O O . LEU A 1 106 ? -8.409 -11.149 0.400 1.00 97.44 106 LEU A O 1
ATOM 795 N N . LYS A 1 107 ? -7.880 -12.138 -1.550 1.00 97.62 107 LYS A N 1
ATOM 796 C CA . LYS A 1 107 ? -7.685 -13.479 -0.983 1.00 97.62 107 LYS A CA 1
ATOM 797 C C . LYS A 1 107 ? -6.635 -13.475 0.132 1.00 97.62 107 LYS A C 1
ATOM 799 O O . LYS A 1 107 ? -6.876 -14.040 1.196 1.00 97.62 107 LYS A O 1
ATOM 804 N N . ASP A 1 108 ? -5.494 -12.837 -0.114 1.00 96.62 108 ASP A N 1
ATOM 805 C CA . ASP A 1 108 ? -4.396 -12.727 0.847 1.00 96.62 108 ASP A CA 1
ATOM 806 C C . ASP A 1 108 ? -4.801 -11.942 2.107 1.00 96.62 108 ASP A C 1
ATOM 808 O O . ASP A 1 108 ? -4.724 -12.453 3.226 1.00 96.62 108 ASP A O 1
ATOM 812 N N . TYR A 1 109 ? -5.293 -10.716 1.923 1.00 97.25 109 TYR A N 1
ATOM 813 C CA . TYR A 1 109 ? -5.662 -9.826 3.018 1.00 97.25 109 TYR A CA 1
ATOM 814 C C . TYR A 1 109 ? -6.831 -10.382 3.843 1.00 97.25 109 TYR A C 1
ATOM 816 O O . TYR A 1 109 ? -6.752 -10.461 5.071 1.00 97.25 109 TYR A O 1
ATOM 824 N N . GLN A 1 110 ? -7.910 -10.817 3.185 1.00 96.19 110 GLN A N 1
ATOM 825 C CA . GLN A 1 110 ? -9.108 -11.323 3.859 1.00 96.19 110 GLN A CA 1
ATOM 826 C C . GLN A 1 110 ? -8.837 -12.625 4.618 1.00 96.19 110 GLN A C 1
ATOM 828 O O . GLN A 1 110 ? -9.410 -12.824 5.688 1.00 96.19 110 GLN A O 1
ATOM 833 N N . GLY A 1 111 ? -7.920 -13.472 4.134 1.00 96.38 111 GLY A N 1
ATOM 834 C CA . GLY A 1 111 ? -7.501 -14.689 4.838 1.00 96.38 111 GLY A CA 1
ATOM 835 C C . GLY A 1 111 ? -6.828 -14.429 6.196 1.00 96.38 111 GLY A C 1
ATOM 836 O O . GLY A 1 111 ? -6.807 -15.314 7.056 1.00 96.38 111 GLY A O 1
ATOM 837 N N . LEU A 1 112 ? -6.296 -13.222 6.415 1.00 96.62 112 LEU A N 1
ATOM 838 C CA . LEU A 1 112 ? -5.760 -12.768 7.702 1.00 96.62 112 LEU A CA 1
ATOM 839 C C . LEU A 1 112 ? -6.789 -11.949 8.487 1.00 96.62 112 LEU A C 1
ATOM 841 O O . LEU A 1 112 ? -6.988 -12.165 9.687 1.00 96.62 112 LEU A O 1
ATOM 845 N N . PHE A 1 113 ? -7.455 -11.015 7.813 1.00 97.38 113 PHE A N 1
ATOM 846 C CA . PHE A 1 113 ? -8.377 -10.087 8.450 1.00 97.38 113 PHE A CA 1
ATOM 847 C C . PHE A 1 113 ? -9.604 -10.804 9.024 1.00 97.38 113 PHE A C 1
ATOM 849 O O . PHE A 1 113 ? -9.905 -10.623 10.201 1.00 97.38 113 PHE A O 1
ATOM 856 N N . HIS A 1 114 ? -10.237 -11.714 8.278 1.00 96.56 114 HIS A N 1
ATOM 857 C CA . HIS A 1 114 ? -11.458 -12.405 8.719 1.00 96.56 114 HIS A CA 1
ATOM 858 C C . HIS A 1 114 ? -11.243 -13.493 9.784 1.00 96.56 114 HIS A C 1
ATOM 860 O O . HIS A 1 114 ? -12.202 -14.131 10.203 1.00 96.56 114 HIS A O 1
ATOM 866 N N . ARG A 1 115 ? -10.012 -13.706 10.270 1.00 97.25 115 ARG A N 1
ATOM 867 C CA . ARG A 1 115 ? -9.746 -14.657 11.367 1.00 97.25 115 ARG A CA 1
ATOM 868 C C . ARG A 1 115 ? -10.373 -14.247 12.700 1.00 97.25 115 ARG A C 1
ATOM 870 O O . ARG A 1 115 ? -10.499 -15.085 13.582 1.00 97.25 115 ARG A O 1
ATOM 877 N N . VAL A 1 116 ? -10.701 -12.965 12.869 1.00 96.19 116 VAL A N 1
ATOM 878 C CA . VAL A 1 116 ? -11.295 -12.430 14.099 1.00 96.19 116 VAL A CA 1
ATOM 879 C C . VAL A 1 116 ? -12.431 -11.487 13.735 1.00 96.19 116 VAL A C 1
ATOM 881 O O . VAL A 1 116 ? -12.227 -10.523 12.995 1.00 96.19 116 VAL A O 1
ATOM 884 N N . SER A 1 117 ? -13.600 -11.740 14.314 1.00 93.50 117 SER A N 1
ATOM 885 C CA . SER A 1 117 ? -14.739 -10.827 14.314 1.00 93.50 117 SER A CA 1
ATOM 886 C C . SER A 1 117 ? -14.993 -10.355 15.742 1.00 93.50 117 SER A C 1
ATOM 888 O O . SER A 1 117 ? -14.861 -11.136 16.683 1.00 93.50 117 SER A O 1
ATOM 890 N N . LEU A 1 118 ? -15.322 -9.077 15.896 1.00 91.81 118 LEU A N 1
ATOM 891 C CA . LEU A 1 118 ? -15.705 -8.466 17.162 1.00 91.81 118 LEU A CA 1
ATOM 892 C C . LEU A 1 118 ? -16.965 -7.658 16.889 1.00 91.81 118 LEU A C 1
ATOM 894 O O . LEU A 1 118 ? -16.953 -6.820 15.993 1.00 91.81 118 LEU A O 1
ATOM 898 N N . GLN A 1 119 ? -18.014 -7.925 17.656 1.00 91.56 119 GLN A N 1
ATOM 899 C CA . GLN A 1 119 ? -19.290 -7.233 17.565 1.00 91.56 119 GLN A CA 1
ATOM 900 C C . GLN A 1 119 ? -19.706 -6.832 18.984 1.00 91.56 119 GLN A C 1
ATOM 902 O O . GLN A 1 119 ? -19.857 -7.681 19.858 1.00 91.56 119 GLN A O 1
ATOM 907 N N . LEU A 1 120 ? -19.805 -5.528 19.212 1.00 86.19 120 LEU A N 1
ATOM 908 C CA . LEU A 1 120 ? -20.134 -4.852 20.470 1.00 86.19 120 LEU A CA 1
ATOM 909 C C . LEU A 1 120 ? -21.413 -4.016 20.326 1.00 86.19 120 LEU A C 1
ATOM 911 O O . LEU A 1 120 ? -22.185 -3.874 21.270 1.00 86.19 120 LEU A O 1
ATOM 915 N N . SER A 1 121 ? -21.645 -3.480 19.131 1.00 79.88 121 SER A N 1
ATOM 916 C CA . SER A 1 121 ? -22.918 -2.964 18.673 1.00 79.88 121 SER A CA 1
ATOM 917 C C . SER A 1 121 ? -23.892 -4.131 18.558 1.00 79.88 121 SER A C 1
ATOM 919 O O . SER A 1 121 ? -23.639 -5.137 17.887 1.00 79.88 121 SER A O 1
ATOM 921 N N . GLN A 1 122 ? -25.017 -4.023 19.259 1.00 66.81 122 GLN A N 1
ATOM 922 C CA . GLN A 1 122 ? -26.098 -4.971 19.046 1.00 66.81 122 GLN A CA 1
ATOM 923 C C . GLN A 1 122 ? -26.524 -4.839 17.585 1.00 66.81 122 GLN A C 1
ATOM 925 O O . GLN A 1 122 ? -26.709 -3.723 17.095 1.00 66.81 122 GLN A O 1
ATOM 930 N N . ALA A 1 123 ? -26.672 -5.969 16.887 1.00 49.47 123 ALA A N 1
ATOM 931 C CA . ALA A 1 123 ? -27.529 -5.983 15.714 1.00 49.47 123 ALA A CA 1
ATOM 932 C C . ALA A 1 123 ? -28.854 -5.408 16.203 1.00 49.47 123 ALA A C 1
ATOM 934 O O . ALA A 1 123 ? -29.470 -6.000 17.089 1.00 49.47 123 ALA A O 1
ATOM 935 N N . SER A 1 124 ? -29.218 -4.212 15.743 1.00 41.91 124 SER A N 1
ATOM 936 C CA . SER A 1 124 ? -30.524 -3.660 16.041 1.00 41.91 124 SER A CA 1
ATOM 937 C C . SER A 1 124 ? -31.517 -4.747 15.674 1.00 41.91 124 SER A C 1
ATOM 939 O O . SER A 1 124 ? -31.610 -5.154 14.514 1.00 41.91 124 SER A O 1
ATOM 941 N N . THR A 1 125 ? -32.192 -5.297 16.683 1.00 34.91 125 THR A N 1
ATOM 942 C CA . THR A 1 125 ? -33.389 -6.087 16.465 1.00 34.91 125 THR A CA 1
ATOM 943 C C . THR A 1 125 ? -34.245 -5.223 15.561 1.00 34.91 125 THR A C 1
ATOM 945 O O . THR A 1 125 ? -34.647 -4.122 15.941 1.00 34.91 125 THR A O 1
ATOM 948 N N . ALA A 1 126 ? -34.396 -5.666 14.320 1.00 39.28 126 ALA A N 1
ATOM 949 C CA . ALA A 1 126 ? -35.137 -4.990 13.281 1.00 39.28 126 ALA A CA 1
ATOM 950 C C . ALA A 1 126 ? -36.634 -5.082 13.598 1.00 39.28 126 ALA A C 1
ATOM 952 O O . ALA A 1 126 ? -37.380 -5.657 12.828 1.00 39.28 126 ALA A O 1
ATOM 953 N N . GLU A 1 127 ? -37.068 -4.564 14.747 1.00 36.44 127 GLU A N 1
ATOM 954 C CA . GLU A 1 127 ? -38.458 -4.560 15.198 1.00 36.44 127 GLU A CA 1
ATOM 955 C C . GLU A 1 127 ? -38.747 -3.289 16.005 1.00 36.44 127 GLU A C 1
ATOM 957 O O . GLU A 1 127 ? -39.116 -3.315 17.174 1.00 36.44 127 GLU A O 1
ATOM 962 N N . ASN A 1 128 ? -38.574 -2.135 15.363 1.00 34.50 128 ASN A N 1
ATOM 963 C CA . ASN A 1 128 ? -39.467 -1.008 15.616 1.00 34.50 128 ASN A CA 1
ATOM 964 C C . ASN A 1 128 ? -39.517 -0.107 14.371 1.00 34.50 128 ASN A C 1
ATOM 966 O O . ASN A 1 128 ? -38.625 0.715 14.177 1.00 34.50 128 ASN A O 1
ATOM 970 N N . PRO A 1 129 ? -40.542 -0.230 13.506 1.00 39.28 129 PRO A N 1
ATOM 971 C CA . PRO A 1 129 ? -40.681 0.604 12.310 1.00 39.28 129 PRO A CA 1
ATOM 972 C C . PRO A 1 129 ? -41.119 2.052 12.610 1.00 39.28 129 PRO A C 1
ATOM 974 O O . PRO A 1 129 ? -41.478 2.779 11.690 1.00 39.28 129 PRO A O 1
ATOM 977 N N . ASN A 1 130 ? -41.125 2.480 13.880 1.00 35.91 130 ASN A N 1
ATOM 978 C CA . ASN A 1 130 ? -41.801 3.704 14.324 1.00 35.91 130 ASN A CA 1
ATOM 979 C C . ASN A 1 130 ? -40.879 4.825 14.826 1.00 35.91 130 ASN A C 1
ATOM 981 O O . ASN A 1 130 ? -41.377 5.867 15.244 1.00 35.91 130 ASN A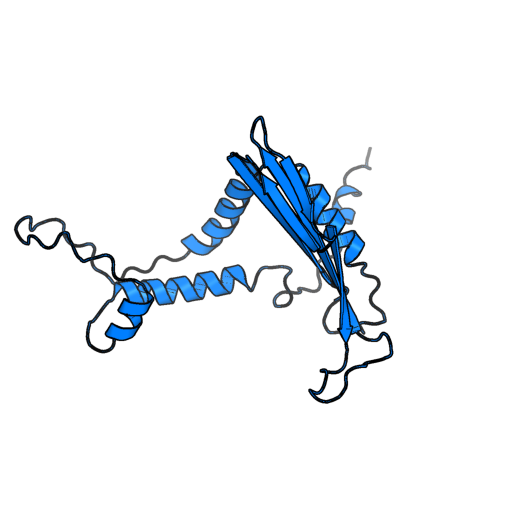 O 1
ATOM 985 N N . THR A 1 131 ? -39.559 4.679 14.751 1.00 35.50 131 THR A N 1
ATOM 986 C CA . THR A 1 131 ? -38.647 5.825 14.849 1.00 35.50 131 THR A CA 1
ATOM 987 C C . THR A 1 131 ? -38.179 6.180 13.447 1.00 35.50 131 THR A C 1
ATOM 989 O O . THR A 1 131 ? -37.415 5.451 12.820 1.00 35.50 131 THR A O 1
ATOM 992 N N . GLY A 1 132 ? -38.665 7.311 12.931 1.00 35.22 132 GLY A N 1
ATOM 993 C CA . GLY A 1 132 ? -38.216 7.940 11.686 1.00 35.22 132 GLY A CA 1
ATOM 994 C C . GLY A 1 132 ? -36.777 8.465 11.765 1.00 35.22 132 GLY A C 1
ATOM 995 O O . GLY A 1 132 ? -36.516 9.600 11.387 1.00 35.22 132 GLY A O 1
ATOM 996 N N . GLU A 1 133 ? -35.853 7.646 12.264 1.00 38.94 133 GLU A N 1
ATOM 997 C CA . GLU A 1 133 ? -34.435 7.942 12.481 1.00 38.94 133 GLU A CA 1
ATOM 998 C C . GLU A 1 133 ? -33.541 7.054 11.599 1.00 38.94 133 GLU A C 1
ATOM 1000 O O . GLU A 1 133 ? -32.362 6.855 11.867 1.00 38.94 133 GLU A O 1
ATOM 1005 N N . ALA A 1 134 ? -34.061 6.568 10.467 1.00 37.34 134 ALA A N 1
ATOM 1006 C CA . ALA A 1 134 ? -33.267 5.929 9.407 1.00 37.34 134 ALA A CA 1
ATOM 1007 C C . ALA A 1 134 ? -32.386 6.932 8.619 1.00 37.34 134 ALA A C 1
ATOM 1009 O O . ALA A 1 134 ? -31.987 6.675 7.485 1.00 37.34 134 ALA A O 1
ATOM 1010 N N . CYS A 1 135 ? -32.085 8.073 9.237 1.00 37.72 135 CYS A N 1
ATOM 1011 C CA . CYS A 1 135 ? -31.165 9.101 8.786 1.00 37.72 135 CYS A CA 1
ATOM 1012 C C . CYS A 1 135 ? -30.283 9.528 9.972 1.00 37.72 135 CYS A C 1
ATOM 1014 O O . CYS A 1 135 ? -30.175 10.716 10.269 1.00 37.72 135 CYS A O 1
ATOM 1016 N N . GLU A 1 136 ? -29.624 8.585 10.656 1.00 50.62 136 GLU A N 1
ATOM 1017 C CA . GLU A 1 136 ? -28.313 8.903 11.237 1.00 50.62 136 GLU A CA 1
ATOM 1018 C C . GLU A 1 136 ? -27.468 9.394 10.054 1.00 50.62 136 GLU A C 1
ATOM 1020 O O . GLU A 1 136 ? -27.033 8.608 9.209 1.00 50.62 136 GLU A O 1
ATOM 1025 N N . ALA A 1 137 ? -27.347 10.717 9.907 1.00 54.34 137 ALA A N 1
ATOM 1026 C CA . ALA A 1 137 ? -26.449 11.321 8.938 1.00 54.34 137 ALA A CA 1
ATOM 1027 C C . ALA A 1 137 ? -25.108 10.600 9.073 1.00 54.34 137 ALA A C 1
ATOM 1029 O O . ALA A 1 137 ? -24.599 10.513 10.186 1.00 54.34 137 ALA A O 1
ATOM 1030 N N . ILE A 1 138 ? -24.578 10.034 7.984 1.00 66.44 138 ILE A N 1
ATOM 1031 C CA . ILE A 1 138 ? -23.333 9.256 8.008 1.00 66.44 138 ILE A CA 1
ATOM 1032 C C . ILE A 1 138 ? -22.221 10.167 8.552 1.00 66.44 138 ILE A C 1
ATOM 1034 O O . ILE A 1 138 ? -21.616 10.936 7.806 1.00 66.44 138 ILE A O 1
ATOM 1038 N N . LYS A 1 139 ? -21.990 10.124 9.869 1.00 79.88 139 LYS A N 1
ATOM 1039 C CA . LYS A 1 139 ? -20.969 10.918 10.554 1.00 79.88 139 LYS A CA 1
ATOM 1040 C C . LYS A 1 139 ? -19.616 10.408 10.079 1.00 79.88 139 LYS A C 1
ATOM 1042 O O . LYS A 1 139 ? -19.368 9.199 10.047 1.00 79.88 139 LYS A O 1
ATOM 1047 N N . THR A 1 140 ? -18.713 11.315 9.735 1.00 89.44 140 THR A N 1
ATOM 1048 C CA . THR A 1 140 ? -17.341 10.936 9.387 1.00 89.44 140 THR A CA 1
ATOM 1049 C C . THR A 1 140 ? -16.639 10.323 10.602 1.00 89.44 140 THR A C 1
ATOM 1051 O O . THR A 1 140 ? -16.936 10.663 11.750 1.00 89.44 140 THR A O 1
ATOM 1054 N N . THR A 1 141 ? -15.652 9.447 10.385 1.00 89.56 141 THR A N 1
ATOM 1055 C CA . THR A 1 141 ? -14.869 8.863 11.491 1.00 89.56 141 THR A CA 1
ATOM 1056 C C . THR A 1 141 ? -14.227 9.941 12.372 1.00 89.56 141 THR A C 1
ATOM 1058 O O . THR A 1 141 ? -14.172 9.782 13.587 1.00 89.56 141 THR A O 1
ATOM 1061 N N . ALA A 1 142 ? -13.793 11.063 11.786 1.00 91.50 142 ALA A N 1
ATOM 1062 C CA . ALA A 1 142 ? -13.225 12.187 12.530 1.00 91.50 142 ALA A CA 1
ATOM 1063 C C . ALA A 1 142 ? -14.241 12.818 13.496 1.00 91.50 142 ALA A C 1
ATOM 1065 O O . ALA A 1 142 ? -13.934 13.051 14.664 1.00 91.50 142 ALA A O 1
ATOM 1066 N N . GLU A 1 143 ? -15.472 13.049 13.040 1.00 89.00 143 GLU A N 1
ATOM 1067 C CA . GLU A 1 143 ? -16.538 13.582 13.890 1.00 89.00 143 GLU A CA 1
ATOM 1068 C C . GLU A 1 143 ? -16.936 12.610 15.001 1.00 89.00 143 GLU A C 1
ATOM 1070 O O . GLU A 1 143 ? -17.197 13.053 16.120 1.00 89.00 143 GLU A O 1
ATOM 1075 N N . ARG A 1 144 ? -16.959 11.304 14.708 1.00 89.19 144 ARG A N 1
ATOM 1076 C CA . ARG A 1 144 ? -17.232 10.250 15.697 1.00 89.19 144 ARG A CA 1
ATOM 1077 C C . ARG A 1 144 ? -16.172 10.235 16.798 1.00 89.19 144 ARG A C 1
ATOM 1079 O O . ARG A 1 144 ? -16.515 10.225 17.974 1.00 89.19 144 ARG A O 1
ATOM 1086 N N . VAL A 1 145 ? -14.890 10.338 16.435 1.00 89.94 145 VAL A N 1
ATOM 1087 C CA . VAL A 1 145 ? -13.780 10.434 17.403 1.00 89.94 145 VAL A CA 1
ATOM 1088 C C . VAL A 1 145 ? -13.897 11.688 18.272 1.00 89.94 145 VAL A C 1
ATOM 1090 O O . VAL A 1 145 ? -13.727 11.603 19.487 1.00 89.94 145 VAL A O 1
ATOM 1093 N N . ASN A 1 146 ? -14.230 12.842 17.685 1.00 90.06 146 ASN A N 1
ATOM 1094 C CA . ASN A 1 146 ? -14.379 14.093 18.438 1.00 90.06 146 ASN A CA 1
ATOM 1095 C C . ASN A 1 146 ? -15.519 14.035 19.465 1.00 90.06 146 ASN A C 1
ATOM 1097 O O . ASN A 1 146 ? -15.419 14.642 20.531 1.00 90.06 146 ASN A O 1
ATOM 1101 N N . ARG A 1 147 ? -16.592 13.303 19.151 1.00 86.19 147 ARG A N 1
ATOM 1102 C CA . ARG A 1 147 ? -17.789 13.189 19.993 1.00 86.19 147 ARG A CA 1
ATOM 1103 C C . ARG A 1 147 ? -17.779 12.003 20.948 1.00 86.19 147 ARG A C 1
ATOM 1105 O O . ARG A 1 147 ? -18.594 11.982 21.861 1.00 86.19 147 ARG A O 1
ATOM 1112 N N . PHE A 1 148 ? -16.816 11.090 20.829 1.00 86.50 148 PHE A N 1
ATOM 1113 C CA . PHE A 1 148 ? -16.730 9.876 21.650 1.00 86.50 148 PHE A CA 1
ATOM 1114 C C . PHE A 1 148 ? -16.669 10.131 23.168 1.00 86.50 148 PHE A C 1
ATOM 1116 O O . PHE A 1 148 ? -16.982 9.259 23.966 1.00 86.50 148 PHE A O 1
ATOM 1123 N N . ARG A 1 149 ? -16.265 11.336 23.599 1.00 83.38 149 ARG A N 1
ATOM 1124 C CA . ARG A 1 149 ? -16.300 11.727 25.023 1.00 83.38 149 ARG A CA 1
ATOM 1125 C C . ARG A 1 149 ? -17.711 11.964 25.563 1.00 83.38 149 ARG A C 1
ATOM 1127 O O . ARG A 1 149 ? -17.894 11.942 26.774 1.00 83.38 149 ARG A O 1
ATOM 1134 N N . SER A 1 150 ? -18.656 12.279 24.686 1.00 84.31 150 SER A N 1
ATOM 1135 C CA . SER A 1 150 ? -20.018 12.695 25.031 1.00 84.31 150 SER A CA 1
ATOM 1136 C C . SER A 1 150 ? -21.081 11.727 24.507 1.00 84.31 150 SER A C 1
ATOM 1138 O O . SER A 1 150 ? -22.178 11.702 25.049 1.00 84.31 150 SER A O 1
ATOM 1140 N N . GLU A 1 151 ? -20.760 10.938 23.481 1.00 82.88 151 GLU A N 1
ATOM 1141 C CA . GLU A 1 151 ? -21.624 9.926 22.870 1.00 82.88 151 GLU A CA 1
ATOM 1142 C C . GLU A 1 151 ? -20.945 8.551 22.995 1.00 82.88 151 GLU A C 1
ATOM 1144 O O . GLU A 1 151 ? -19.797 8.387 22.573 1.00 82.88 151 GLU A O 1
ATOM 1149 N N . GLU A 1 152 ? -21.643 7.557 23.549 1.00 81.62 152 GLU A N 1
ATOM 1150 C CA . GLU A 1 152 ? -21.175 6.168 23.516 1.00 81.62 152 GLU A CA 1
ATOM 1151 C C . GLU A 1 152 ? -21.397 5.577 22.116 1.00 81.62 152 GLU A C 1
ATOM 1153 O O . GLU A 1 152 ? -22.524 5.497 21.634 1.00 81.62 152 GLU A O 1
ATOM 1158 N N . ASP A 1 153 ? -20.318 5.135 21.466 1.00 85.25 153 ASP A N 1
ATOM 1159 C CA . ASP A 1 153 ? -20.361 4.491 20.148 1.00 85.25 153 ASP A CA 1
ATOM 1160 C C . ASP A 1 153 ? -19.595 3.153 20.183 1.00 85.25 153 ASP A C 1
ATOM 1162 O O . ASP A 1 153 ? -18.400 3.101 19.864 1.00 85.25 153 ASP A O 1
ATOM 1166 N N . PRO A 1 154 ? -20.257 2.042 20.568 1.00 87.38 154 PRO A N 1
ATOM 1167 C CA . PRO A 1 154 ? -19.640 0.715 20.593 1.00 87.38 154 PRO A CA 1
ATOM 1168 C C . PRO A 1 154 ? -19.077 0.281 19.232 1.00 87.38 154 PRO A C 1
ATOM 1170 O O . PRO A 1 154 ? -18.053 -0.402 19.171 1.00 87.38 154 PRO A O 1
ATOM 1173 N N . SER A 1 155 ? -19.689 0.729 18.129 1.00 88.31 155 SER A N 1
ATOM 1174 C CA . SER A 1 155 ? -19.217 0.420 16.775 1.00 88.31 155 SER A CA 1
ATOM 1175 C C . SER A 1 155 ? -17.905 1.142 16.429 1.00 88.31 155 SER A C 1
ATOM 1177 O O . SER A 1 155 ? -17.122 0.657 15.609 1.00 88.31 155 SER A O 1
ATOM 1179 N N . LEU A 1 156 ? -17.605 2.282 17.069 1.00 89.94 156 LEU A N 1
ATOM 1180 C CA . LEU A 1 156 ? -16.307 2.953 16.929 1.00 89.94 156 LEU A CA 1
ATOM 1181 C C . LEU A 1 156 ? -15.198 2.173 17.641 1.00 89.94 156 LEU A C 1
ATOM 1183 O O . LEU A 1 156 ? -14.074 2.111 17.141 1.00 89.94 156 LEU A O 1
ATOM 1187 N N . VAL A 1 157 ? -15.511 1.544 18.777 1.00 91.31 157 VAL A N 1
ATOM 1188 C CA . VAL A 1 157 ? -14.574 0.671 19.499 1.00 91.31 157 VAL A CA 1
ATOM 1189 C C . VAL A 1 157 ? -14.249 -0.573 18.669 1.00 91.31 157 VAL A C 1
ATOM 1191 O O . VAL A 1 157 ? -13.077 -0.931 18.538 1.00 91.31 157 VAL A O 1
ATOM 1194 N N . GLU A 1 158 ? -15.253 -1.188 18.035 1.00 92.31 158 GLU A N 1
ATOM 1195 C CA . GLU A 1 158 ? -15.033 -2.273 17.066 1.00 92.31 158 GLU A CA 1
ATOM 1196 C C . GLU A 1 158 ? -14.131 -1.836 15.908 1.00 92.31 158 GLU A C 1
ATOM 1198 O O . GLU A 1 158 ? -13.167 -2.530 15.571 1.00 92.31 158 GLU A O 1
ATOM 1203 N N . LEU A 1 159 ? -14.417 -0.668 15.316 1.00 93.06 159 LEU A N 1
ATOM 1204 C CA . LEU A 1 159 ? -13.620 -0.115 14.226 1.00 93.06 159 LEU A CA 1
ATOM 1205 C C . LEU A 1 159 ? -12.168 0.101 14.660 1.00 93.06 159 LEU A C 1
ATOM 1207 O O . LEU A 1 159 ? -11.257 -0.248 13.913 1.00 93.06 159 LEU A O 1
ATOM 1211 N N . LEU A 1 160 ? -11.935 0.639 15.860 1.00 94.62 160 LEU A N 1
ATOM 1212 C CA . LEU A 1 160 ? -10.590 0.848 16.393 1.00 94.62 160 LEU A CA 1
ATOM 1213 C C . LEU A 1 160 ? -9.843 -0.479 16.579 1.00 94.62 160 LEU A C 1
ATOM 1215 O O . LEU A 1 160 ? -8.684 -0.592 16.171 1.00 94.62 160 LEU A O 1
ATOM 1219 N N . PHE A 1 161 ? -10.508 -1.491 17.139 1.00 95.94 161 PHE A N 1
ATOM 1220 C CA . PHE A 1 161 ? -9.942 -2.830 17.297 1.00 95.94 161 PHE A CA 1
ATOM 1221 C C . PHE A 1 161 ? -9.539 -3.433 15.944 1.00 95.94 161 PHE A C 1
ATOM 1223 O O . PHE A 1 161 ? -8.403 -3.886 15.765 1.00 95.94 161 PHE A O 1
ATOM 1230 N N . GLN A 1 162 ? -10.439 -3.389 14.958 1.00 96.69 162 GLN A N 1
ATOM 1231 C CA . GLN A 1 162 ? -10.157 -3.920 13.625 1.00 96.69 162 GLN A CA 1
ATOM 1232 C C . GLN A 1 162 ? -9.112 -3.087 12.874 1.00 96.69 162 GLN A C 1
ATOM 1234 O O . GLN A 1 162 ? -8.290 -3.654 12.152 1.00 96.69 162 GLN A O 1
ATOM 1239 N N . ASN A 1 163 ? -9.066 -1.770 13.087 1.00 96.75 163 ASN A N 1
ATOM 1240 C CA . ASN A 1 163 ? -8.036 -0.903 12.521 1.00 96.75 163 ASN A CA 1
ATOM 1241 C C . ASN A 1 163 ? -6.639 -1.257 13.057 1.00 96.75 163 ASN A C 1
ATOM 1243 O O . ASN A 1 163 ? -5.681 -1.301 12.288 1.00 96.75 163 ASN A O 1
ATOM 1247 N N . GLY A 1 164 ? -6.513 -1.595 14.345 1.00 96.62 164 GLY A N 1
ATOM 1248 C CA . GLY A 1 164 ? -5.254 -2.098 14.905 1.00 96.62 164 GLY A CA 1
ATOM 1249 C C . GLY A 1 164 ? -4.760 -3.358 14.184 1.00 96.62 164 GLY A C 1
ATOM 1250 O O . GLY A 1 164 ? -3.591 -3.452 13.802 1.00 96.62 164 GLY A O 1
ATOM 1251 N N . ARG A 1 165 ? -5.669 -4.301 13.906 1.00 96.94 165 ARG A N 1
ATOM 1252 C CA . ARG A 1 165 ? -5.357 -5.518 13.137 1.00 96.94 165 ARG A CA 1
ATOM 1253 C C . ARG A 1 165 ? -5.011 -5.210 11.679 1.00 96.94 165 ARG A C 1
ATOM 1255 O O . ARG A 1 165 ? -4.056 -5.781 11.157 1.00 96.94 165 ARG A O 1
ATOM 1262 N N . TYR A 1 166 ? -5.739 -4.292 11.042 1.00 97.19 166 TYR A N 1
ATOM 1263 C CA . TYR A 1 166 ? -5.452 -3.825 9.683 1.00 97.19 166 TYR A CA 1
ATOM 1264 C C . TYR A 1 166 ? -4.035 -3.251 9.562 1.00 97.19 166 TYR A C 1
ATOM 1266 O O . TYR A 1 166 ? -3.301 -3.616 8.640 1.00 97.19 166 TYR A O 1
ATOM 1274 N N . LEU A 1 167 ? -3.625 -2.397 10.506 1.00 96.75 167 LEU A N 1
ATOM 1275 C CA . LEU A 1 167 ? -2.291 -1.794 10.514 1.00 96.75 167 LEU A CA 1
ATOM 1276 C C . LEU A 1 167 ? -1.196 -2.845 10.685 1.00 96.75 167 LEU A C 1
ATOM 1278 O O . LEU A 1 167 ? -0.204 -2.806 9.957 1.00 96.75 167 LEU A O 1
ATOM 1282 N N . LEU A 1 168 ? -1.381 -3.809 11.591 1.00 94.81 168 LEU A N 1
ATOM 1283 C CA 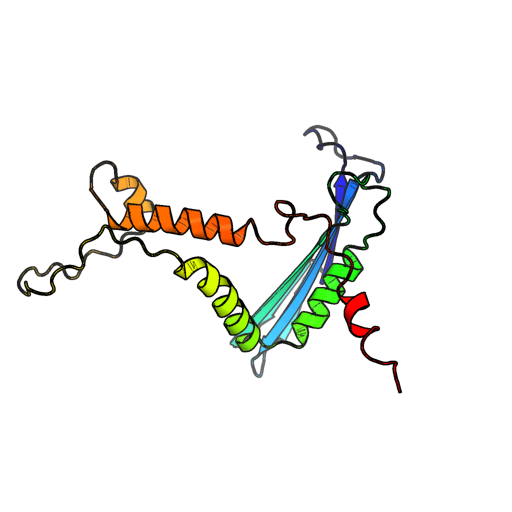. LEU A 1 168 ? -0.417 -4.891 11.784 1.00 94.81 168 LEU A CA 1
ATOM 1284 C C . LEU A 1 168 ? -0.282 -5.764 10.527 1.00 94.81 168 LEU A C 1
ATOM 1286 O O . LEU A 1 168 ? 0.835 -6.022 10.090 1.00 94.81 168 LEU A O 1
ATOM 1290 N N . ILE A 1 169 ? -1.400 -6.148 9.898 1.00 95.44 169 ILE A N 1
ATOM 1291 C CA . ILE A 1 169 ? -1.386 -6.887 8.624 1.00 95.44 169 ILE A CA 1
ATOM 1292 C C . ILE A 1 169 ? -0.678 -6.064 7.539 1.00 95.44 169 ILE A C 1
ATOM 1294 O O . ILE A 1 169 ? 0.098 -6.603 6.762 1.00 95.44 169 ILE A O 1
ATOM 1298 N N . SER A 1 170 ? -0.903 -4.757 7.477 1.00 94.56 170 SER A N 1
ATOM 1299 C CA . SER A 1 170 ? -0.329 -3.918 6.419 1.00 94.56 170 SER A CA 1
ATOM 1300 C C . SER A 1 170 ? 1.162 -3.618 6.608 1.00 94.56 170 SER A C 1
ATOM 1302 O O . SER A 1 170 ? 1.834 -3.277 5.639 1.00 94.56 170 SER A O 1
ATOM 1304 N N . SER A 1 171 ? 1.688 -3.734 7.832 1.00 92.88 171 SER A N 1
ATOM 1305 C CA . SER A 1 171 ? 3.063 -3.331 8.171 1.00 92.88 171 SER A CA 1
ATOM 1306 C C . SER A 1 171 ? 3.998 -4.486 8.530 1.00 92.88 171 SER A C 1
ATOM 1308 O O . SER A 1 171 ? 5.208 -4.342 8.380 1.00 92.88 171 SER A O 1
ATOM 1310 N N . SER A 1 172 ? 3.468 -5.628 8.975 1.00 91.88 172 SER A N 1
ATOM 1311 C CA . SER A 1 172 ? 4.260 -6.760 9.460 1.00 91.88 172 SER A CA 1
ATOM 1312 C C . SER A 1 172 ? 3.787 -8.055 8.812 1.00 91.88 172 SER A C 1
ATOM 1314 O O . SER A 1 172 ? 2.837 -8.708 9.248 1.00 91.88 172 SER A O 1
ATOM 1316 N N . ARG A 1 173 ? 4.452 -8.419 7.715 1.00 90.62 173 ARG A N 1
ATOM 1317 C CA . ARG A 1 173 ? 4.188 -9.648 6.960 1.00 90.62 173 ARG A CA 1
ATOM 1318 C C . ARG A 1 173 ? 5.406 -10.570 7.022 1.00 90.62 173 ARG A C 1
ATOM 1320 O O . ARG A 1 173 ? 6.529 -10.070 7.127 1.00 90.62 173 ARG A O 1
ATOM 1327 N N . PRO A 1 174 ? 5.232 -11.899 6.943 1.00 87.12 174 PRO A N 1
ATOM 1328 C CA . PRO A 1 174 ? 6.366 -12.806 6.799 1.00 87.12 174 PRO A CA 1
ATOM 1329 C C . PRO A 1 174 ? 7.267 -12.374 5.632 1.00 87.12 174 PRO A C 1
ATOM 1331 O O . PRO A 1 174 ? 6.756 -12.029 4.568 1.00 87.12 174 PRO A O 1
ATOM 1334 N N . GLY A 1 175 ? 8.585 -12.334 5.847 1.00 81.12 175 GLY A N 1
ATOM 1335 C CA . GLY A 1 175 ? 9.551 -11.824 4.864 1.00 81.12 175 GLY A CA 1
ATOM 1336 C C . GLY A 1 175 ? 9.773 -10.304 4.894 1.00 81.12 175 GLY A C 1
ATOM 1337 O O . GLY A 1 175 ? 10.600 -9.797 4.143 1.00 81.12 175 GLY A O 1
ATOM 1338 N N . THR A 1 176 ? 9.076 -9.562 5.762 1.00 79.06 176 THR A N 1
ATOM 1339 C CA . THR A 1 176 ? 9.403 -8.155 6.074 1.00 79.06 176 THR A CA 1
ATOM 1340 C C . THR A 1 176 ? 10.391 -8.068 7.240 1.00 79.06 176 THR A C 1
ATOM 1342 O O . THR A 1 176 ? 10.633 -9.054 7.931 1.00 79.06 176 THR A O 1
ATOM 1345 N N . GLN A 1 177 ? 10.957 -6.881 7.488 1.00 68.00 177 GLN A N 1
ATOM 1346 C CA . GLN A 1 177 ? 12.044 -6.672 8.461 1.00 68.00 177 GLN A CA 1
ATOM 1347 C C . GLN A 1 177 ? 11.743 -7.191 9.882 1.00 68.00 177 GLN A C 1
ATOM 1349 O O . GLN A 1 177 ? 12.665 -7.585 10.586 1.00 68.00 177 GLN A O 1
ATOM 1354 N N . GLY A 1 178 ? 10.472 -7.222 10.306 1.00 56.19 178 GLY A N 1
ATOM 1355 C CA . GLY A 1 178 ? 10.068 -7.737 11.623 1.00 56.19 178 GLY A CA 1
ATOM 1356 C C . GLY A 1 178 ? 10.036 -9.268 11.735 1.00 56.19 178 GLY A C 1
ATOM 1357 O O . GLY A 1 178 ? 9.936 -9.795 12.839 1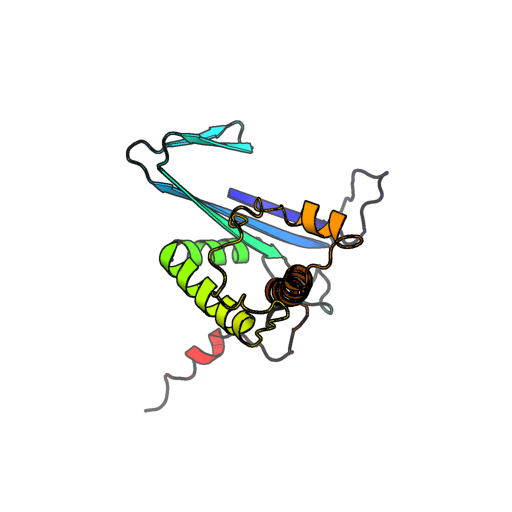.00 56.19 178 GLY A O 1
ATOM 1358 N N . PHE A 1 179 ? 10.121 -9.985 10.610 1.00 41.88 179 PHE A N 1
ATOM 1359 C CA . PHE A 1 179 ? 10.121 -11.445 10.535 1.00 41.88 179 PHE A CA 1
ATOM 1360 C C . PHE A 1 179 ? 11.155 -11.913 9.501 1.00 41.88 179 PHE A C 1
ATOM 1362 O O . PHE A 1 179 ? 10.814 -12.461 8.452 1.00 41.88 179 PHE A O 1
ATOM 1369 N N . SER A 1 180 ? 12.438 -11.681 9.783 1.00 42.66 180 SER A N 1
ATOM 1370 C CA . SER A 1 180 ? 13.530 -12.380 9.102 1.00 42.66 180 SER A CA 1
ATOM 1371 C C . SER A 1 180 ? 13.886 -13.632 9.903 1.00 42.66 180 SER A C 1
ATOM 1373 O O . SER A 1 180 ? 14.744 -13.595 10.784 1.00 42.66 180 SER A O 1
ATOM 1375 N N . SER A 1 181 ? 13.195 -14.741 9.630 1.00 36.56 181 SER A N 1
ATOM 1376 C CA . SER A 1 181 ? 13.718 -16.058 10.005 1.00 36.56 181 SER A CA 1
ATOM 1377 C C . SER A 1 181 ? 14.962 -16.337 9.147 1.00 36.56 181 SER A C 1
ATOM 1379 O O . SER A 1 181 ? 14.903 -16.088 7.940 1.00 36.56 181 SER A O 1
ATOM 1381 N N . PRO A 1 182 ? 16.076 -16.844 9.705 1.00 39.47 182 PRO A N 1
ATOM 1382 C CA . PRO A 1 182 ? 17.315 -17.093 8.960 1.00 39.47 182 PRO A CA 1
ATOM 1383 C C . PRO A 1 182 ? 17.218 -18.192 7.877 1.00 39.47 182 PRO A C 1
ATOM 1385 O O . PRO A 1 182 ? 18.218 -18.506 7.239 1.00 39.47 182 PRO A O 1
ATOM 1388 N N . GLU A 1 183 ? 16.038 -18.764 7.619 1.00 32.53 183 GLU A N 1
ATOM 1389 C CA . GLU A 1 183 ? 15.847 -19.936 6.749 1.00 32.53 183 GLU A CA 1
ATOM 1390 C C . GLU A 1 183 ? 15.157 -19.652 5.401 1.00 32.53 183 GLU A C 1
ATOM 1392 O O . GLU A 1 183 ? 14.430 -20.493 4.873 1.00 32.53 183 GLU A O 1
ATOM 1397 N N . HIS A 1 184 ? 15.379 -18.490 4.785 1.00 36.72 184 HIS A N 1
ATOM 1398 C CA . HIS A 1 184 ? 14.988 -18.294 3.382 1.00 36.72 184 HIS A CA 1
ATOM 1399 C C . HIS A 1 184 ? 16.205 -18.172 2.470 1.00 36.72 184 HIS A C 1
ATOM 1401 O O . HIS A 1 184 ? 16.531 -17.116 1.934 1.00 36.72 184 HIS A O 1
ATOM 1407 N N . LYS A 1 185 ? 16.870 -19.318 2.275 1.00 32.34 185 LYS A N 1
ATOM 1408 C CA . LYS A 1 185 ? 17.590 -19.577 1.028 1.00 32.34 185 LYS A CA 1
ATOM 1409 C C . LYS A 1 185 ? 16.592 -19.544 -0.132 1.00 32.34 185 LYS A C 1
ATOM 1411 O O . LYS A 1 185 ? 15.462 -20.010 -0.008 1.00 32.34 185 LYS A O 1
ATOM 1416 N N . SER A 1 186 ? 17.047 -18.948 -1.228 1.00 33.28 186 SER A N 1
ATOM 1417 C CA . SER A 1 186 ? 16.314 -18.707 -2.468 1.00 33.28 186 SER A CA 1
ATOM 1418 C C . SER A 1 186 ? 15.437 -19.884 -2.907 1.00 33.28 186 SER A C 1
ATOM 1420 O O . SER A 1 186 ? 15.892 -21.022 -3.009 1.00 33.28 186 SER A O 1
ATOM 1422 N N . SER A 1 187 ? 14.192 -19.572 -3.266 1.00 36.72 187 SER A N 1
ATOM 1423 C CA . SER A 1 187 ? 13.232 -20.482 -3.898 1.00 36.72 187 SER A CA 1
ATOM 1424 C C . SER A 1 187 ? 13.689 -21.005 -5.273 1.00 36.72 187 SER A C 1
ATOM 1426 O O . SER A 1 187 ? 13.023 -21.873 -5.832 1.00 36.72 187 SER A O 1
ATOM 1428 N N . ASP A 1 188 ? 14.825 -20.531 -5.800 1.00 39.62 188 ASP A N 1
ATOM 1429 C CA . ASP A 1 188 ? 15.444 -21.047 -7.027 1.00 39.62 188 ASP A CA 1
ATOM 1430 C C . ASP A 1 188 ? 16.142 -22.412 -6.831 1.00 39.62 188 ASP A C 1
ATOM 1432 O O . ASP A 1 188 ? 16.341 -23.139 -7.802 1.00 39.62 188 ASP A O 1
ATOM 1436 N N . GLU A 1 189 ? 16.476 -22.821 -5.597 1.00 35.22 189 GLU A N 1
ATOM 1437 C CA . GLU A 1 189 ? 17.168 -24.104 -5.336 1.00 35.22 189 GLU A CA 1
ATOM 1438 C C . GLU A 1 189 ? 16.207 -25.320 -5.318 1.00 35.22 189 GLU A C 1
ATOM 1440 O O . GLU A 1 189 ? 16.624 -26.468 -5.493 1.00 35.22 189 GLU A O 1
ATOM 1445 N N . LEU A 1 190 ? 14.898 -25.080 -5.170 1.00 33.25 190 LEU A N 1
ATOM 1446 C CA . LEU A 1 190 ? 13.870 -26.128 -5.067 1.00 33.25 190 LEU A CA 1
ATOM 1447 C C . LEU A 1 190 ? 13.303 -26.593 -6.418 1.00 33.25 190 LEU A C 1
ATOM 1449 O O . LEU A 1 190 ? 12.650 -27.630 -6.472 1.00 33.25 190 LEU A O 1
ATOM 1453 N N . LEU A 1 191 ? 13.567 -25.872 -7.513 1.00 35.00 191 LEU A N 1
ATOM 1454 C CA . LEU A 1 191 ? 13.161 -26.285 -8.867 1.00 35.00 191 LEU A CA 1
ATOM 1455 C C . LEU A 1 191 ? 14.272 -27.021 -9.635 1.00 35.00 191 LEU A C 1
ATOM 1457 O O . LEU A 1 191 ? 14.003 -27.610 -10.679 1.00 35.00 191 LEU A O 1
ATOM 1461 N N . ALA A 1 192 ? 15.501 -27.042 -9.111 1.00 35.41 192 ALA A N 1
ATOM 1462 C CA . ALA A 1 192 ? 16.633 -27.744 -9.722 1.00 35.41 192 ALA A CA 1
ATOM 1463 C C . ALA A 1 192 ? 16.804 -29.196 -9.227 1.00 35.41 192 ALA A C 1
ATOM 1465 O O . ALA A 1 192 ? 17.571 -29.958 -9.810 1.00 35.41 192 ALA A O 1
ATOM 1466 N N . SER A 1 193 ? 16.093 -29.602 -8.171 1.00 34.94 193 SER A N 1
ATOM 1467 C CA . SER A 1 193 ? 16.276 -30.900 -7.501 1.00 34.94 193 SER A CA 1
ATOM 1468 C C . SER A 1 193 ? 15.217 -31.959 -7.850 1.00 34.94 193 SER A C 1
ATOM 1470 O O . SER A 1 193 ? 15.294 -33.078 -7.354 1.00 34.94 193 SER A O 1
ATOM 1472 N N . THR A 1 194 ? 14.260 -31.665 -8.743 1.00 38.75 194 THR A N 1
ATOM 1473 C CA . THR A 1 194 ? 13.206 -32.622 -9.166 1.00 38.75 194 THR A CA 1
ATOM 1474 C C . THR A 1 194 ? 13.376 -33.158 -10.592 1.00 38.75 194 THR A C 1
ATOM 1476 O O . THR A 1 194 ? 12.428 -33.658 -11.189 1.00 38.75 194 THR A O 1
ATOM 1479 N N . SER A 1 195 ? 14.578 -33.082 -11.161 1.00 40.34 195 SER A N 1
ATOM 1480 C CA . SER A 1 195 ? 14.872 -33.693 -12.458 1.00 40.34 195 SER A CA 1
ATOM 1481 C C . SER A 1 195 ? 16.246 -34.337 -12.426 1.00 40.34 195 SER A C 1
ATOM 1483 O O . SER A 1 195 ? 17.189 -33.765 -12.955 1.00 40.34 195 SER A O 1
ATOM 1485 N N . LEU A 1 196 ? 16.355 -35.494 -11.770 1.00 36.50 196 LEU A N 1
ATOM 1486 C CA . LEU A 1 196 ? 17.353 -36.538 -12.036 1.00 36.50 196 LEU A CA 1
ATOM 1487 C C . LEU A 1 196 ? 17.156 -37.676 -11.029 1.00 36.50 196 LEU A C 1
ATOM 1489 O O . LEU A 1 196 ? 17.693 -37.636 -9.929 1.00 36.50 196 LEU A O 1
ATOM 1493 N N . GLN A 1 197 ? 16.412 -38.702 -11.430 1.00 31.09 197 GLN A N 1
ATOM 1494 C CA . GLN A 1 197 ? 16.792 -40.096 -11.204 1.00 31.09 197 GLN A CA 1
ATOM 1495 C C . GLN A 1 197 ? 16.016 -40.983 -12.200 1.00 31.09 197 GLN A C 1
ATOM 1497 O O . GLN A 1 197 ? 14.862 -40.663 -12.490 1.00 31.09 197 GLN A O 1
ATOM 1502 N N . PRO A 1 198 ? 16.684 -41.984 -12.804 1.00 45.69 198 PRO A N 1
ATOM 1503 C CA . PRO A 1 198 ? 16.165 -42.797 -13.907 1.00 45.69 198 PRO A CA 1
ATOM 1504 C C . PRO A 1 198 ? 15.060 -43.775 -13.496 1.00 45.69 198 PRO A C 1
ATOM 1506 O O . PRO A 1 198 ? 15.023 -44.169 -12.308 1.00 45.69 198 PRO A O 1
#

Sequence (198 aa):
MIMEGTCPSQRPTLKQDGASGAAGIKFAAARSLQMGGATASTTVLNNQKMRIDDADWVLLRVTASSSFDGPFVNPLDSKLDPKSDALRTLNISRNITFSQLRVAHLKDYQGLFHRVSLQLSQASTAENPNTGEACEAIKTTAERVNRFRSEEDPSLVELLFQNGRYLLISSSRPGTQGFSSPEHKSSDELLASTSLQP

InterPro domains:
  IPR008928 Six-hairpin glycosidase superfamily [SSF48208] (81-179)
  IPR054363 Glycosyl hydrolase family 95, catalytic domain [PF22124] (98-177)

Foldseek 3Di:
DKDKDFDDPDDDDPPDDDPPDDFGKIKMKDKDKDFDAPPWDWDQDPVPDIDIPRTPDMDMDMFMDILDPADPDGNVRRPDDGVVVNVVVVVVCVVADPVRVVVVVCVLLCVQLVPDADDPDPPPPPPDPPPPVPCPPPDDLVRCVVCVVPDPDRVNVRVVVSVVSVVCSVQPDQVDNVHPDVPDDDPVVVVVPPPDDD